Protein AF-A0A914YUN8-F1 (afdb_monomer)

Mean predicted aligned error: 11.17 Å

Structure (mmCIF, N/CA/C/O backbone):
data_AF-A0A914YUN8-F1
#
_entry.id   AF-A0A914YUN8-F1
#
loop_
_atom_site.group_PDB
_atom_site.id
_atom_site.type_symbol
_atom_site.label_atom_id
_atom_site.label_alt_id
_atom_site.label_comp_id
_atom_site.label_asym_id
_atom_site.label_entity_id
_atom_site.label_seq_id
_atom_site.pdbx_PDB_ins_code
_atom_site.Cartn_x
_atom_site.Cartn_y
_atom_site.Cartn_z
_atom_site.occupancy
_atom_site.B_iso_or_equiv
_atom_site.auth_seq_id
_atom_site.auth_comp_id
_atom_site.auth_asym_id
_atom_site.auth_atom_id
_atom_site.pdbx_PDB_model_num
ATOM 1 N N . MET A 1 1 ? 19.771 7.785 -33.201 1.00 45.00 1 MET A N 1
ATOM 2 C CA . MET A 1 1 ? 19.156 7.116 -32.027 1.00 45.00 1 MET A CA 1
ATOM 3 C C . MET A 1 1 ? 18.944 8.019 -30.806 1.00 45.00 1 MET A C 1
ATOM 5 O O . MET A 1 1 ? 17.887 7.909 -30.208 1.00 45.00 1 MET A O 1
ATOM 9 N N . LYS A 1 2 ? 19.849 8.949 -30.448 1.00 33.31 2 LYS A N 1
ATOM 10 C CA . LYS A 1 2 ? 19.676 9.832 -29.265 1.00 33.31 2 LYS A CA 1
ATOM 11 C C . LYS A 1 2 ? 18.465 10.791 -29.325 1.00 33.31 2 LYS A C 1
ATOM 13 O O . LYS A 1 2 ? 17.885 11.089 -28.293 1.00 33.31 2 LYS A O 1
ATOM 18 N N . ILE A 1 3 ? 18.044 11.228 -30.516 1.00 34.47 3 ILE A N 1
ATOM 19 C CA . ILE A 1 3 ? 16.896 12.146 -30.693 1.00 34.47 3 ILE A CA 1
ATOM 20 C C . ILE A 1 3 ? 15.553 11.451 -30.410 1.00 34.47 3 ILE A C 1
ATOM 22 O O . ILE A 1 3 ? 14.675 12.046 -29.796 1.00 34.47 3 ILE A O 1
ATOM 26 N N . ILE A 1 4 ? 15.420 10.170 -30.770 1.00 39.44 4 ILE A N 1
ATOM 27 C CA . ILE A 1 4 ? 14.215 9.372 -30.481 1.00 39.44 4 ILE A CA 1
ATOM 28 C C . ILE A 1 4 ? 14.058 9.181 -28.966 1.00 39.44 4 ILE A C 1
ATOM 30 O O . ILE A 1 4 ? 12.951 9.272 -28.458 1.00 39.44 4 ILE A O 1
ATOM 34 N N . PHE A 1 5 ? 15.165 9.017 -28.234 1.00 40.00 5 PHE A N 1
ATOM 35 C CA . PHE A 1 5 ? 15.170 8.915 -26.773 1.00 40.00 5 PHE A CA 1
ATOM 36 C C . PHE A 1 5 ? 14.712 10.209 -26.085 1.00 40.00 5 PHE A C 1
ATOM 38 O O . PHE A 1 5 ? 13.891 10.156 -25.179 1.00 40.00 5 PHE A O 1
ATOM 45 N N . TYR A 1 6 ? 15.164 11.379 -26.551 1.00 36.09 6 TYR A N 1
ATOM 46 C CA . TYR A 1 6 ? 14.676 12.659 -26.026 1.00 36.09 6 TYR A CA 1
ATOM 47 C C . TYR A 1 6 ? 13.194 12.872 -26.317 1.00 36.09 6 TYR A C 1
ATOM 49 O O . TYR A 1 6 ? 12.473 13.313 -25.433 1.00 36.09 6 TYR A O 1
ATOM 57 N N . ILE A 1 7 ? 12.725 12.506 -27.512 1.00 40.69 7 ILE A N 1
ATOM 58 C CA . ILE A 1 7 ? 11.304 12.580 -27.867 1.00 40.69 7 ILE A CA 1
ATOM 59 C C . ILE A 1 7 ? 10.483 11.606 -27.009 1.00 40.69 7 ILE A C 1
ATOM 61 O O . ILE A 1 7 ? 9.424 11.987 -26.527 1.00 40.69 7 ILE A O 1
ATOM 65 N N . TYR A 1 8 ? 10.992 10.400 -26.736 1.00 44.28 8 TYR A N 1
ATOM 66 C CA . TYR A 1 8 ? 10.335 9.390 -25.901 1.00 44.28 8 TYR A CA 1
ATOM 67 C C . TYR A 1 8 ? 10.302 9.782 -24.419 1.00 44.28 8 TYR A C 1
ATOM 69 O O . TYR A 1 8 ? 9.256 9.702 -23.789 1.00 44.28 8 TYR A O 1
ATOM 77 N N . CYS A 1 9 ? 11.406 10.285 -23.860 1.00 39.69 9 CYS A N 1
ATOM 78 C CA . CYS A 1 9 ? 11.435 10.834 -22.504 1.00 39.69 9 CYS A CA 1
ATOM 79 C C . CYS A 1 9 ? 10.549 12.076 -22.384 1.00 39.69 9 CYS A C 1
ATOM 81 O O . CYS A 1 9 ? 9.843 12.210 -21.394 1.00 39.69 9 CYS A O 1
ATOM 83 N N . PHE A 1 10 ? 10.532 12.957 -23.387 1.00 39.31 10 PHE A N 1
ATOM 84 C CA . PHE A 1 10 ? 9.660 14.130 -23.396 1.00 39.31 10 PHE A CA 1
ATOM 85 C C . PHE A 1 10 ? 8.184 13.729 -23.516 1.00 39.31 10 PHE A C 1
ATOM 87 O O . PHE A 1 10 ? 7.362 14.282 -22.799 1.00 39.31 10 PHE A O 1
ATOM 94 N N . LEU A 1 11 ? 7.847 12.714 -24.319 1.00 39.69 11 LEU A N 1
ATOM 95 C CA . LEU A 1 11 ? 6.507 12.114 -24.381 1.00 39.69 11 LEU A CA 1
ATOM 96 C C . LEU A 1 11 ? 6.121 11.437 -23.065 1.00 39.69 11 LEU A C 1
ATOM 98 O O . LEU A 1 11 ? 5.014 11.649 -22.603 1.00 39.69 11 LEU A O 1
ATOM 102 N N . MET A 1 12 ? 7.020 10.699 -22.413 1.00 40.53 12 MET A N 1
ATOM 103 C CA . MET A 1 12 ? 6.764 10.083 -21.104 1.00 40.53 12 MET A CA 1
ATOM 104 C C . MET A 1 12 ? 6.626 11.126 -19.990 1.00 40.53 12 MET A C 1
ATOM 106 O O . MET A 1 12 ? 5.829 10.935 -19.080 1.00 40.53 12 MET A O 1
ATOM 110 N N . ILE A 1 13 ? 7.347 12.249 -20.076 1.00 40.44 13 ILE A N 1
ATOM 111 C CA . ILE A 1 13 ? 7.199 13.402 -19.177 1.00 40.44 13 ILE A CA 1
ATOM 112 C C . ILE A 1 13 ? 5.870 14.118 -19.434 1.00 40.44 13 ILE A C 1
ATOM 114 O O . ILE A 1 13 ? 5.181 14.452 -18.480 1.00 40.44 13 ILE A O 1
ATOM 118 N N . GLN A 1 14 ? 5.479 14.314 -20.695 1.00 37.59 14 GLN A N 1
ATOM 119 C CA . GLN A 1 14 ? 4.193 14.910 -21.075 1.00 37.59 14 GLN A CA 1
ATOM 120 C C . GLN A 1 14 ? 3.023 14.001 -20.678 1.00 37.59 14 GLN A C 1
ATOM 122 O O . GLN A 1 14 ? 2.046 14.483 -20.121 1.00 37.59 14 GLN A O 1
ATOM 127 N N . ILE A 1 15 ? 3.148 12.685 -20.875 1.00 39.69 15 ILE A N 1
ATOM 128 C CA . ILE A 1 15 ? 2.172 11.681 -20.446 1.00 39.69 15 ILE A CA 1
ATOM 129 C C . ILE A 1 15 ? 2.107 11.670 -18.927 1.00 39.69 15 ILE A C 1
ATOM 131 O O . ILE A 1 15 ? 1.034 11.867 -18.400 1.00 39.69 15 ILE A O 1
ATOM 135 N N . ALA A 1 16 ? 3.209 11.550 -18.192 1.00 37.75 16 ALA A N 1
ATOM 136 C CA . ALA A 1 16 ? 3.164 11.521 -16.730 1.00 37.75 16 ALA A CA 1
ATOM 137 C C . ALA A 1 16 ? 2.837 12.887 -16.078 1.00 37.75 16 ALA A C 1
ATOM 139 O O . ALA A 1 16 ? 2.463 12.918 -14.908 1.00 37.75 16 ALA A O 1
ATOM 140 N N . ALA A 1 17 ? 2.929 14.004 -16.813 1.00 35.12 17 ALA A N 1
ATOM 141 C CA . ALA A 1 17 ? 2.441 15.324 -16.396 1.00 35.12 17 ALA A CA 1
ATOM 142 C C . ALA A 1 17 ? 0.959 15.564 -16.757 1.00 35.12 17 ALA A C 1
ATOM 144 O O . ALA A 1 17 ? 0.283 16.297 -16.042 1.00 35.12 17 ALA A O 1
ATOM 145 N N . ALA A 1 18 ? 0.440 14.931 -17.817 1.00 33.59 18 ALA A N 1
ATOM 146 C CA . ALA A 1 18 ? -0.970 14.986 -18.232 1.00 33.59 18 ALA A CA 1
ATOM 147 C C . ALA A 1 18 ? -1.832 13.832 -17.671 1.00 33.59 18 ALA A C 1
ATOM 149 O O . ALA A 1 18 ? -3.056 13.920 -17.639 1.00 33.59 18 ALA A O 1
ATOM 150 N N . ALA A 1 19 ? -1.201 12.753 -17.214 1.00 34.81 19 ALA A N 1
ATOM 151 C CA . ALA A 1 19 ? -1.815 11.545 -16.676 1.00 34.81 19 ALA A CA 1
ATOM 152 C C . ALA A 1 19 ? -2.239 11.569 -15.197 1.00 34.81 19 ALA A C 1
ATOM 154 O O . ALA A 1 19 ? -3.102 10.7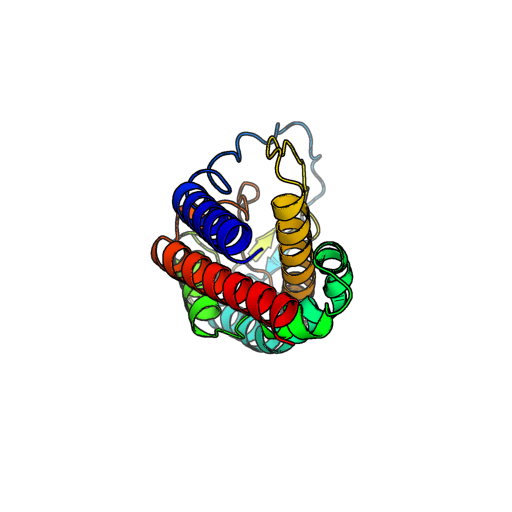60 -14.859 1.00 34.81 19 ALA A O 1
ATOM 155 N N . PRO A 1 20 ? -1.697 12.398 -14.278 1.00 39.81 20 PRO A N 1
ATOM 156 C CA . PRO A 1 20 ? -2.002 12.225 -12.859 1.00 39.81 20 PRO A CA 1
ATOM 157 C C . PRO A 1 20 ? -3.431 12.661 -12.519 1.00 39.81 20 PRO A C 1
ATOM 159 O O . PRO A 1 20 ? -3.914 12.395 -11.423 1.00 39.81 20 PRO A O 1
ATOM 162 N N . THR A 1 21 ? -4.110 13.329 -13.444 1.00 38.12 21 THR A N 1
ATOM 163 C CA . THR A 1 21 ? -5.545 13.596 -13.413 1.00 38.12 21 THR A CA 1
ATOM 164 C C . THR A 1 21 ? -6.298 12.450 -14.092 1.00 38.12 21 THR A C 1
ATOM 166 O O . THR A 1 21 ? -6.991 11.708 -13.409 1.00 38.12 21 THR A O 1
ATOM 169 N N . LYS A 1 22 ? -6.037 12.149 -15.371 1.00 34.84 22 LYS A N 1
ATOM 170 C CA . LYS A 1 22 ? -6.858 11.180 -16.125 1.00 34.84 22 LYS A CA 1
ATOM 171 C C . LYS A 1 22 ? -6.687 9.689 -15.806 1.00 34.84 22 LYS A C 1
ATOM 173 O O . LYS A 1 22 ? -7.655 8.956 -15.954 1.00 34.84 22 LYS A O 1
ATOM 178 N N . ILE A 1 23 ? -5.525 9.225 -15.331 1.00 39.09 23 ILE A N 1
ATOM 179 C CA . ILE A 1 23 ? -5.353 7.811 -14.914 1.00 39.09 23 ILE A CA 1
ATOM 180 C C . ILE A 1 23 ? -6.175 7.493 -13.645 1.00 39.09 23 ILE A C 1
ATOM 182 O O . ILE A 1 23 ? -6.468 6.331 -13.374 1.00 39.09 23 ILE A O 1
ATOM 186 N N . PHE A 1 24 ? -6.583 8.519 -12.889 1.00 38.28 24 PHE A N 1
ATOM 187 C CA . PHE A 1 24 ? -7.381 8.386 -11.664 1.00 38.28 24 PHE A CA 1
ATOM 188 C C . PHE A 1 24 ? -8.774 9.048 -11.744 1.00 38.28 24 PHE A C 1
ATOM 190 O O . PHE A 1 24 ? -9.542 8.943 -10.789 1.00 38.28 24 PHE A O 1
ATOM 197 N N . GLU A 1 25 ? -9.109 9.738 -12.843 1.00 34.41 25 GLU A N 1
ATOM 198 C CA . GLU A 1 25 ? -10.379 10.476 -13.002 1.00 34.41 25 GLU A CA 1
ATOM 199 C C . GLU A 1 25 ? -11.516 9.645 -13.613 1.00 34.41 25 GLU A C 1
ATOM 201 O O . GLU A 1 25 ? -12.671 9.971 -13.367 1.00 34.41 25 GLU A O 1
ATOM 206 N N . ASN A 1 26 ? -11.231 8.546 -14.318 1.00 36.38 26 ASN A N 1
ATOM 207 C CA . ASN A 1 26 ? -12.265 7.691 -14.917 1.00 36.38 26 ASN A CA 1
ATOM 208 C C . ASN A 1 26 ? -12.537 6.441 -14.064 1.00 36.38 26 ASN A C 1
ATOM 210 O O . ASN A 1 26 ? -12.271 5.319 -14.479 1.00 36.38 26 ASN A O 1
ATOM 214 N N . TYR A 1 27 ? -13.053 6.653 -12.854 1.00 39.97 27 TYR A N 1
ATOM 215 C CA . TYR A 1 27 ? -13.703 5.606 -12.055 1.00 39.97 27 TYR A CA 1
ATOM 216 C C . TYR A 1 27 ? -15.156 6.032 -11.796 1.00 39.97 27 TYR A C 1
ATOM 218 O O . TYR A 1 27 ? -15.499 6.554 -10.725 1.00 39.97 27 TYR A O 1
ATOM 226 N N . GLU A 1 28 ? -16.007 5.868 -12.810 1.00 32.88 28 GLU A N 1
ATOM 227 C CA . GLU A 1 28 ? -17.456 6.027 -12.685 1.00 32.88 28 GLU A CA 1
ATOM 228 C C . GLU A 1 28 ? -18.138 4.655 -12.625 1.00 32.88 28 GLU A C 1
ATOM 230 O O . GLU A 1 28 ? -18.003 3.849 -13.531 1.00 32.88 28 GLU A O 1
ATOM 235 N N . GLY A 1 29 ? -18.898 4.440 -11.545 1.00 33.34 29 GLY A N 1
ATOM 236 C CA . GLY A 1 29 ? -20.052 3.538 -11.503 1.00 33.34 29 GLY A CA 1
ATOM 237 C C . GLY A 1 29 ? -19.778 2.037 -11.391 1.00 33.34 29 GLY A C 1
ATOM 238 O O . GLY A 1 29 ? -19.619 1.361 -12.393 1.00 33.34 29 GLY A O 1
ATOM 239 N N . LEU A 1 30 ? -19.901 1.491 -10.177 1.00 34.53 30 LEU A N 1
ATOM 240 C CA . LEU A 1 30 ? -20.349 0.104 -10.003 1.00 34.53 30 LEU A CA 1
ATOM 241 C C . LEU A 1 30 ? -21.879 0.105 -9.895 1.00 34.53 30 LEU A C 1
ATOM 243 O O . LEU A 1 30 ? -22.434 0.786 -9.026 1.00 34.53 30 LEU A O 1
ATOM 247 N N . ASP A 1 31 ? -22.543 -0.650 -10.773 1.00 35.88 31 ASP A N 1
ATOM 248 C CA . ASP A 1 31 ? -23.973 -0.945 -10.684 1.00 35.88 31 ASP A CA 1
ATOM 249 C C . ASP A 1 31 ? -24.224 -1.863 -9.480 1.00 35.88 31 ASP A C 1
ATOM 251 O O . ASP A 1 31 ? -23.709 -2.977 -9.369 1.00 35.88 31 ASP A O 1
ATOM 255 N N . GLN A 1 32 ? -25.002 -1.344 -8.536 1.00 47.78 32 GLN A N 1
ATOM 256 C CA . GLN A 1 32 ? -25.407 -2.033 -7.326 1.00 47.78 32 GLN A CA 1
ATOM 257 C C . GLN A 1 32 ? -26.718 -2.761 -7.572 1.00 47.78 32 GLN A C 1
ATOM 259 O O . GLN A 1 32 ? -27.792 -2.238 -7.275 1.00 47.78 32 GLN A O 1
ATOM 264 N N . THR A 1 33 ? -26.653 -4.013 -8.012 1.00 38.09 33 THR A N 1
ATOM 265 C CA . THR A 1 33 ? -27.811 -4.894 -7.875 1.00 38.09 33 THR A CA 1
ATOM 266 C C . THR A 1 33 ? -27.431 -6.284 -7.371 1.00 38.09 33 THR A C 1
ATOM 268 O O . THR A 1 33 ? -26.868 -7.112 -8.074 1.00 38.09 33 THR A O 1
ATOM 271 N N . ASN A 1 34 ? -27.874 -6.538 -6.133 1.00 45.31 34 ASN A N 1
ATOM 272 C CA . ASN A 1 34 ? -28.041 -7.833 -5.467 1.00 45.31 34 ASN A CA 1
ATOM 273 C C . ASN A 1 34 ? -26.802 -8.471 -4.822 1.00 45.31 34 ASN A C 1
ATOM 275 O O . ASN A 1 34 ? -26.256 -9.449 -5.324 1.00 45.31 34 ASN A O 1
ATOM 279 N N . LEU A 1 35 ? -26.492 -8.044 -3.592 1.00 43.88 35 LEU A N 1
ATOM 280 C CA . LEU A 1 35 ? -25.918 -8.949 -2.594 1.00 43.88 35 LEU A CA 1
ATOM 281 C C . LEU A 1 35 ? -26.935 -9.189 -1.475 1.00 43.88 35 LEU A C 1
ATOM 283 O O . LEU A 1 35 ? -27.423 -8.282 -0.803 1.00 43.88 35 LEU A O 1
ATOM 287 N N . ILE A 1 36 ? -27.322 -10.455 -1.395 1.00 41.88 36 ILE A N 1
ATOM 288 C CA . ILE A 1 36 ? -28.374 -11.032 -0.569 1.00 41.88 36 ILE A CA 1
ATOM 289 C C . ILE A 1 36 ? -27.961 -10.964 0.909 1.00 41.88 36 ILE A C 1
ATOM 291 O O . ILE A 1 36 ? -26.797 -11.160 1.242 1.00 41.88 36 ILE A O 1
ATOM 295 N N . ASN A 1 37 ? -28.945 -10.715 1.780 1.00 45.78 37 ASN A N 1
ATOM 296 C CA . ASN A 1 37 ? -28.885 -10.767 3.246 1.00 45.78 37 ASN A CA 1
ATOM 297 C C . ASN A 1 37 ? -28.319 -12.108 3.778 1.00 45.78 37 ASN A C 1
ATOM 299 O O . ASN A 1 37 ? -29.067 -12.961 4.260 1.00 45.78 37 ASN A O 1
ATOM 303 N N . GLU A 1 38 ? -27.003 -12.303 3.753 1.00 52.81 38 GLU A N 1
ATOM 304 C CA . GLU A 1 38 ? -26.341 -13.186 4.711 1.00 52.81 38 GLU A CA 1
ATOM 305 C C . GLU A 1 38 ? -26.131 -12.409 6.010 1.00 52.81 38 GLU A C 1
ATOM 307 O O . GLU A 1 38 ? -25.752 -11.239 6.002 1.00 52.81 38 GLU A O 1
ATOM 312 N N . LYS A 1 39 ? -26.427 -13.035 7.155 1.00 53.72 39 LYS A N 1
ATOM 313 C CA . LYS A 1 39 ? -26.206 -12.428 8.473 1.00 53.72 39 LYS A CA 1
ATOM 314 C C . LYS A 1 39 ? -24.725 -12.078 8.602 1.00 53.72 39 LYS A C 1
ATOM 316 O O . LYS A 1 39 ? -23.910 -12.962 8.862 1.00 53.72 39 LYS A O 1
ATOM 321 N N . SER A 1 40 ? -24.394 -10.803 8.428 1.00 69.69 40 SER A N 1
ATOM 322 C CA . SER A 1 40 ? -23.025 -10.318 8.501 1.00 69.69 40 SER A CA 1
ATOM 323 C C . SER A 1 40 ? -22.447 -10.651 9.875 1.00 69.69 40 SER A C 1
ATOM 325 O O . SER A 1 40 ? -22.956 -10.244 10.924 1.00 69.69 40 SER A O 1
ATOM 327 N N . GLN A 1 41 ? -21.391 -11.464 9.886 1.00 86.81 41 GLN A N 1
ATOM 328 C CA . GLN A 1 41 ? -20.655 -11.741 11.113 1.00 86.81 41 GLN A CA 1
ATOM 329 C C . GLN A 1 41 ? -20.116 -10.411 11.643 1.00 86.81 41 GLN A C 1
ATOM 331 O O . GLN A 1 41 ? -19.467 -9.676 10.906 1.00 86.81 41 GLN A O 1
ATOM 336 N N . LYS A 1 42 ? -20.388 -10.079 12.907 1.00 91.94 42 LYS A N 1
ATOM 337 C CA . LYS A 1 42 ? -19.817 -8.883 13.538 1.00 91.94 42 LYS A CA 1
ATOM 338 C C . LYS A 1 42 ? -18.410 -9.196 14.042 1.00 91.94 42 LYS A C 1
ATOM 340 O O . LYS A 1 42 ? -18.184 -10.247 14.638 1.00 91.94 42 LYS A O 1
ATOM 345 N N . ILE A 1 43 ? -17.478 -8.271 13.842 1.00 94.06 43 ILE A N 1
ATOM 346 C CA . ILE A 1 43 ? -16.115 -8.333 14.377 1.00 94.06 43 ILE A CA 1
ATOM 347 C C . ILE A 1 43 ? -15.821 -7.067 15.178 1.00 94.06 43 ILE A C 1
ATOM 349 O O . ILE A 1 43 ? -16.384 -6.004 14.914 1.00 94.06 43 ILE A O 1
ATOM 353 N N . ARG A 1 44 ? -14.949 -7.175 16.182 1.00 95.31 44 ARG A N 1
ATOM 354 C CA . ARG A 1 44 ? -14.467 -6.016 16.933 1.00 95.31 44 ARG A CA 1
ATOM 355 C C . ARG A 1 44 ? -13.796 -5.031 15.979 1.00 95.31 44 ARG A C 1
ATOM 357 O O . ARG A 1 44 ? -12.998 -5.423 15.132 1.00 95.31 44 ARG A O 1
ATOM 364 N N . GLN A 1 45 ? -14.068 -3.749 16.140 1.00 94.06 45 GLN A N 1
ATOM 365 C CA . GLN A 1 45 ? -13.349 -2.726 15.404 1.00 94.06 45 GLN A CA 1
ATOM 366 C C . GLN A 1 45 ? -11.935 -2.546 15.974 1.00 94.06 45 GLN A C 1
ATOM 368 O O . GLN A 1 45 ? -11.751 -2.487 17.193 1.00 94.06 45 GLN A O 1
ATOM 373 N N . CYS A 1 46 ? -10.930 -2.446 15.108 1.00 93.19 46 CYS A N 1
ATOM 374 C CA . CYS A 1 46 ? -9.570 -2.149 15.533 1.00 93.19 46 CYS A CA 1
ATOM 375 C C . CYS A 1 46 ? -9.496 -0.733 16.120 1.00 93.19 46 CYS A C 1
ATOM 377 O O . CYS A 1 46 ? -10.088 0.220 15.598 1.00 93.19 46 CYS A O 1
ATOM 379 N N . THR A 1 47 ? -8.716 -0.581 17.187 1.00 93.88 47 THR A N 1
ATOM 380 C CA . THR A 1 47 ? -8.256 0.735 17.634 1.00 93.88 47 THR A CA 1
ATOM 381 C C . THR A 1 47 ? -7.309 1.334 16.598 1.00 93.88 47 THR A C 1
ATOM 383 O O . THR A 1 47 ? -6.684 0.617 15.813 1.00 93.88 47 THR A O 1
ATOM 386 N N . CYS A 1 48 ? -7.154 2.656 16.598 1.00 90.25 48 CYS A N 1
ATOM 387 C CA . CYS A 1 48 ? -6.227 3.297 15.665 1.00 90.25 48 CYS A CA 1
ATOM 388 C C . CYS A 1 48 ? -4.766 2.876 15.886 1.00 90.25 48 CYS A C 1
ATOM 390 O O . CYS A 1 48 ? -4.015 2.804 14.918 1.00 90.25 48 CYS A O 1
ATOM 392 N N . SER A 1 49 ? -4.393 2.524 17.122 1.00 92.31 49 SER A N 1
ATOM 393 C CA . SER A 1 49 ? -3.074 1.964 17.446 1.00 92.31 49 SER A CA 1
ATOM 394 C C . SER A 1 49 ? -2.875 0.579 16.820 1.00 92.31 49 SER A C 1
ATOM 396 O O . SER A 1 49 ? -1.866 0.332 16.166 1.00 92.31 49 SER A O 1
ATOM 398 N N . GLU A 1 50 ? -3.869 -0.310 16.934 1.00 93.94 50 GLU A N 1
ATOM 399 C CA . GLU A 1 50 ? -3.820 -1.635 16.295 1.00 93.94 50 GLU A CA 1
ATOM 400 C C . GLU A 1 50 ? -3.789 -1.530 14.767 1.00 93.94 50 GLU A C 1
ATOM 402 O O . GLU A 1 50 ? -3.083 -2.295 14.108 1.00 93.94 50 GLU A O 1
ATOM 407 N N . ALA A 1 51 ? -4.528 -0.568 14.204 1.00 90.94 51 ALA A N 1
ATOM 408 C CA . ALA A 1 51 ? -4.502 -0.292 12.776 1.00 90.94 51 ALA A CA 1
ATOM 409 C C . ALA A 1 51 ? -3.102 0.136 12.307 1.00 90.94 51 ALA A C 1
ATOM 411 O O . ALA A 1 51 ? -2.590 -0.421 11.334 1.00 90.94 51 ALA A O 1
ATOM 412 N N . ASP A 1 52 ? -2.464 1.067 13.022 1.00 88.88 52 ASP A N 1
ATOM 413 C CA . ASP A 1 52 ? -1.107 1.539 12.719 1.00 88.88 52 ASP A CA 1
ATOM 414 C C . ASP A 1 52 ? -0.055 0.446 12.850 1.00 88.88 52 ASP A C 1
ATOM 416 O O . ASP A 1 52 ? 0.859 0.362 12.023 1.00 88.88 52 ASP A O 1
ATOM 420 N N . GLU A 1 53 ? -0.183 -0.390 13.877 1.00 92.50 53 GLU A N 1
ATOM 421 C CA . GLU A 1 53 ? 0.705 -1.521 14.113 1.00 92.50 53 GLU A CA 1
ATOM 422 C C . GLU A 1 53 ? 0.637 -2.503 12.942 1.00 92.50 53 GLU A C 1
ATOM 424 O O . GLU A 1 53 ? 1.674 -2.848 12.379 1.00 92.50 53 GLU A O 1
ATOM 429 N N . CYS A 1 54 ? -0.568 -2.872 12.496 1.00 90.62 54 CYS A N 1
ATOM 430 C CA . CYS A 1 54 ? -0.731 -3.800 11.380 1.00 90.62 54 CYS A CA 1
ATOM 431 C C . CYS A 1 54 ? -0.195 -3.260 10.056 1.00 90.62 54 CYS A C 1
ATOM 433 O O . CYS A 1 54 ? 0.446 -3.998 9.305 1.00 90.62 54 CYS A O 1
ATOM 435 N N . VAL A 1 55 ? -0.395 -1.971 9.764 1.00 88.12 55 VAL A N 1
ATOM 436 C CA . VAL A 1 55 ? 0.203 -1.385 8.558 1.00 88.12 55 VAL A CA 1
ATOM 437 C C . VAL A 1 55 ? 1.724 -1.293 8.694 1.00 88.12 55 VAL A C 1
ATOM 439 O O . VAL A 1 55 ? 2.446 -1.566 7.735 1.00 88.12 55 VAL A O 1
ATOM 442 N N . SER A 1 56 ? 2.237 -0.953 9.877 1.00 88.75 56 SER A N 1
ATOM 443 C CA . SER A 1 56 ? 3.679 -0.855 10.123 1.00 88.75 56 SER A CA 1
ATOM 444 C C . SER A 1 56 ? 4.387 -2.208 10.079 1.00 88.75 56 SER A C 1
ATOM 446 O O . SER A 1 56 ?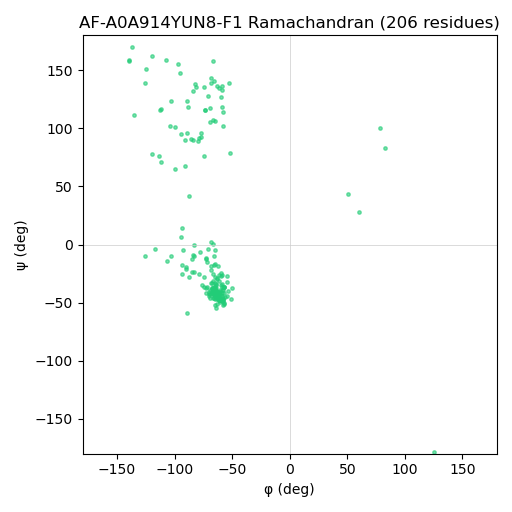 5.516 -2.266 9.601 1.00 88.75 56 SER A O 1
ATOM 448 N N . GLU A 1 57 ? 3.729 -3.287 10.504 1.00 91.00 57 GLU A N 1
ATOM 449 C CA . GLU A 1 57 ? 4.240 -4.656 10.388 1.00 91.00 57 GLU A CA 1
ATOM 450 C C . GLU A 1 57 ? 4.255 -5.134 8.929 1.00 91.00 57 GLU A C 1
ATOM 452 O O . GLU A 1 57 ? 5.218 -5.758 8.480 1.00 91.00 57 GLU A O 1
ATOM 457 N N . ALA A 1 58 ? 3.213 -4.814 8.157 1.00 88.00 58 ALA A N 1
ATOM 458 C CA . ALA A 1 58 ? 3.103 -5.250 6.769 1.00 88.00 58 ALA A CA 1
ATOM 459 C C . ALA A 1 58 ? 4.034 -4.475 5.822 1.00 88.00 58 ALA A C 1
ATOM 461 O O . ALA A 1 58 ? 4.588 -5.054 4.886 1.00 88.00 58 ALA A O 1
ATOM 462 N N . TYR A 1 59 ? 4.236 -3.171 6.047 1.00 85.44 59 TYR A N 1
ATOM 463 C CA . TYR A 1 59 ? 4.924 -2.292 5.094 1.00 85.44 59 TYR A CA 1
ATOM 464 C C . TYR A 1 59 ? 6.362 -2.703 4.722 1.00 85.44 59 TYR A C 1
ATOM 466 O O . TYR A 1 59 ? 6.702 -2.613 3.540 1.00 85.44 59 TYR A O 1
ATOM 474 N N . PRO A 1 60 ? 7.215 -3.206 5.639 1.00 89.06 60 PRO A N 1
ATOM 475 C CA . PRO A 1 60 ? 8.523 -3.761 5.281 1.00 89.06 60 PRO A CA 1
ATOM 476 C C . PRO A 1 60 ? 8.456 -4.866 4.213 1.00 89.06 60 PRO A C 1
ATOM 478 O O . PRO A 1 60 ? 9.394 -5.025 3.431 1.00 89.06 60 PRO A O 1
ATOM 481 N N . SER A 1 61 ? 7.330 -5.582 4.117 1.00 89.88 61 SER A N 1
ATOM 482 C CA . SER A 1 61 ? 7.102 -6.605 3.091 1.00 89.88 61 SER A CA 1
ATOM 483 C C . SER A 1 61 ? 6.746 -6.040 1.713 1.00 89.88 61 SER A C 1
ATOM 485 O O . SER A 1 61 ? 6.683 -6.800 0.751 1.00 89.88 61 SER A O 1
ATOM 487 N N . LEU A 1 62 ? 6.539 -4.727 1.555 1.00 86.81 62 LEU A N 1
ATOM 488 C CA . LEU A 1 62 ? 6.180 -4.127 0.264 1.00 86.81 62 LEU A CA 1
ATOM 489 C C . LEU A 1 62 ? 7.217 -4.437 -0.826 1.00 86.81 62 LEU A C 1
ATOM 491 O O . LEU A 1 62 ? 6.862 -4.670 -1.980 1.00 86.81 62 LEU A O 1
ATOM 495 N N . LYS A 1 63 ? 8.505 -4.483 -0.466 1.00 90.00 63 LYS A N 1
ATOM 496 C CA . LYS A 1 63 ? 9.570 -4.864 -1.402 1.00 90.00 63 LYS A CA 1
ATOM 497 C C . LYS A 1 63 ? 9.412 -6.308 -1.881 1.00 90.00 63 LYS A C 1
ATOM 499 O O . LYS A 1 63 ? 9.590 -6.578 -3.064 1.00 90.00 63 LYS A O 1
ATOM 504 N N . GLU A 1 64 ? 9.075 -7.223 -0.979 1.00 93.06 64 GLU A N 1
ATOM 505 C CA . GLU A 1 64 ? 8.807 -8.625 -1.309 1.00 93.06 64 GLU A CA 1
ATOM 506 C C . GLU A 1 64 ? 7.562 -8.754 -2.196 1.00 93.06 64 GLU A C 1
ATOM 508 O O . GLU A 1 64 ? 7.625 -9.406 -3.233 1.00 93.06 64 GLU A O 1
ATOM 513 N N . CYS A 1 65 ? 6.482 -8.041 -1.864 1.00 89.12 65 CYS A N 1
ATOM 514 C CA . CYS A 1 65 ? 5.273 -7.992 -2.685 1.00 89.12 65 CYS A CA 1
ATOM 515 C C . CYS A 1 65 ? 5.545 -7.462 -4.100 1.00 89.12 65 CYS A C 1
ATOM 517 O O . CYS A 1 65 ? 5.034 -7.986 -5.080 1.00 89.12 65 CYS A O 1
ATOM 519 N N . ARG A 1 66 ? 6.406 -6.453 -4.259 1.00 89.94 66 ARG A N 1
ATOM 520 C CA . ARG A 1 66 ? 6.827 -6.004 -5.596 1.00 89.94 66 ARG A CA 1
ATOM 521 C C . ARG A 1 66 ? 7.627 -7.079 -6.334 1.00 89.94 66 ARG A C 1
ATOM 523 O O . ARG A 1 66 ? 7.451 -7.253 -7.535 1.00 89.94 66 ARG A O 1
ATOM 530 N N . LYS A 1 67 ? 8.491 -7.819 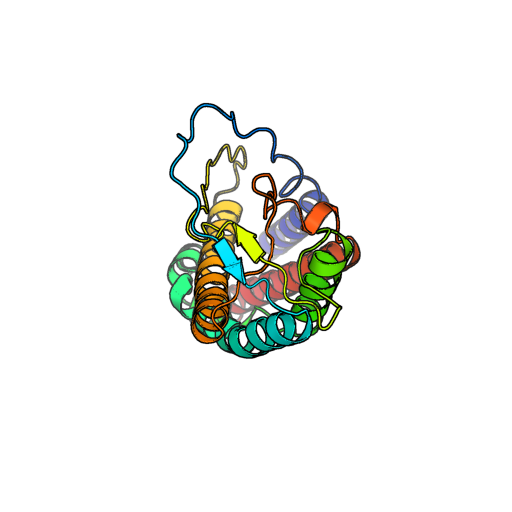-5.632 1.00 94.31 67 LYS A N 1
ATOM 531 C CA . LYS A 1 67 ? 9.275 -8.911 -6.229 1.00 94.31 67 LYS A CA 1
ATOM 532 C C . LYS A 1 67 ? 8.395 -10.058 -6.721 1.00 94.31 67 LYS A C 1
ATOM 534 O O . LYS A 1 67 ? 8.679 -10.582 -7.796 1.00 94.31 67 LYS A O 1
ATOM 539 N N . SER A 1 68 ? 7.349 -10.437 -5.986 1.00 94.69 68 SER A N 1
ATOM 540 C CA . SER A 1 68 ? 6.416 -11.484 -6.434 1.00 94.69 68 SER A CA 1
ATOM 541 C C . SER A 1 68 ? 5.605 -11.058 -7.663 1.00 94.69 68 SER A C 1
ATOM 543 O O . SER A 1 68 ? 5.233 -11.905 -8.466 1.00 94.69 68 SER A O 1
ATOM 545 N N . CYS A 1 69 ? 5.418 -9.753 -7.864 1.00 91.81 69 CYS A N 1
ATOM 546 C CA . CYS A 1 69 ? 4.672 -9.175 -8.984 1.00 91.81 69 CYS A CA 1
ATOM 547 C C . CYS A 1 69 ? 5.537 -8.773 -10.189 1.00 91.81 69 CYS A C 1
ATOM 549 O O . CYS A 1 69 ? 5.044 -8.152 -11.130 1.00 91.81 69 CYS A O 1
ATOM 551 N N . LYS A 1 70 ? 6.835 -9.094 -10.191 1.00 93.56 70 LYS A N 1
ATOM 552 C CA . LYS A 1 70 ? 7.781 -8.631 -11.220 1.00 93.56 70 LYS A CA 1
ATOM 553 C C . LYS A 1 70 ? 7.473 -9.116 -12.643 1.00 93.56 70 LYS A C 1
ATOM 555 O O . LYS A 1 70 ? 7.984 -8.516 -13.583 1.00 93.56 70 LYS A O 1
ATOM 560 N N . SER A 1 71 ? 6.667 -10.169 -12.809 1.00 94.12 71 SER A N 1
ATOM 561 C CA . SER A 1 71 ? 6.257 -10.682 -14.126 1.00 94.12 71 SER A CA 1
ATOM 562 C C . SER A 1 71 ? 5.533 -9.616 -14.952 1.00 94.12 71 SER A C 1
ATOM 564 O O . SER A 1 71 ? 5.751 -9.504 -16.153 1.00 94.12 71 SER A O 1
ATOM 566 N N . TYR A 1 72 ? 4.767 -8.731 -14.306 1.00 90.12 72 TYR A N 1
ATOM 567 C CA . TYR A 1 72 ? 4.128 -7.596 -14.978 1.00 90.12 72 TYR A CA 1
ATOM 568 C C . TYR A 1 72 ? 5.128 -6.579 -15.544 1.00 90.12 72 TYR A C 1
ATOM 570 O O . TYR A 1 72 ? 4.763 -5.784 -16.406 1.00 90.12 72 TYR A O 1
ATOM 578 N N . LEU A 1 73 ? 6.390 -6.613 -15.100 1.00 89.06 73 LEU A N 1
ATOM 579 C CA . LEU A 1 73 ? 7.454 -5.744 -15.595 1.00 89.06 73 LEU A CA 1
ATOM 580 C C . LEU A 1 73 ? 8.261 -6.364 -16.747 1.00 89.06 73 LEU A C 1
ATOM 582 O O . LEU A 1 73 ? 9.116 -5.683 -17.310 1.00 89.06 73 LEU A O 1
ATOM 586 N N . GLU A 1 74 ? 8.002 -7.620 -17.126 1.00 91.88 74 GLU A N 1
ATOM 587 C CA . GLU A 1 74 ? 8.700 -8.293 -18.238 1.00 91.88 74 GLU A CA 1
ATOM 588 C C . GLU A 1 74 ? 8.473 -7.587 -19.577 1.00 91.88 74 GLU A C 1
ATOM 590 O O . GLU A 1 74 ? 9.349 -7.606 -20.440 1.00 91.88 74 GLU A O 1
ATOM 595 N N . TYR A 1 75 ? 7.353 -6.868 -19.711 1.00 89.12 75 TYR A N 1
ATOM 596 C CA . TYR A 1 75 ? 7.069 -5.987 -20.846 1.00 89.12 75 TYR A CA 1
ATOM 597 C C . TYR A 1 75 ? 8.176 -4.946 -21.087 1.00 89.12 75 TYR A C 1
ATOM 599 O O . TYR A 1 75 ? 8.464 -4.577 -22.224 1.00 89.12 75 TYR A O 1
ATOM 607 N N . PHE A 1 76 ? 8.839 -4.488 -20.022 1.00 84.50 76 PHE A N 1
ATOM 608 C CA . PHE A 1 76 ? 9.928 -3.516 -20.099 1.00 84.50 76 PHE A CA 1
ATOM 609 C C . PHE A 1 76 ? 11.282 -4.176 -20.393 1.00 84.50 76 PHE A C 1
ATOM 611 O O . PHE A 1 76 ? 12.258 -3.484 -20.664 1.00 84.50 76 PHE A O 1
ATOM 618 N N . GLY A 1 77 ? 11.372 -5.503 -20.367 1.00 88.62 77 GLY A N 1
ATOM 619 C CA . GLY A 1 77 ? 12.591 -6.250 -20.646 1.00 88.62 77 GLY A CA 1
ATOM 620 C C . GLY A 1 77 ? 12.971 -7.220 -19.532 1.00 88.62 77 GLY A C 1
ATOM 621 O O . GLY A 1 77 ? 12.301 -7.352 -18.511 1.00 88.62 77 GLY A O 1
ATOM 622 N N . ALA A 1 78 ? 14.096 -7.909 -19.726 1.00 89.31 78 ALA A N 1
ATOM 623 C CA . ALA A 1 78 ? 14.503 -9.033 -18.880 1.00 89.31 78 ALA A CA 1
ATOM 624 C C . ALA A 1 78 ? 15.004 -8.637 -17.474 1.00 89.31 78 ALA A C 1
ATOM 626 O O . ALA A 1 78 ? 15.139 -9.495 -16.602 1.00 89.31 78 ALA A O 1
ATOM 627 N N . LYS A 1 79 ? 15.280 -7.350 -17.221 1.00 89.81 79 LYS A N 1
ATOM 628 C CA . LYS A 1 79 ? 15.869 -6.851 -15.963 1.00 89.81 79 LYS A CA 1
ATOM 629 C C . LYS A 1 79 ? 14.818 -6.530 -14.896 1.00 89.81 79 LYS A C 1
ATOM 631 O O . LYS A 1 79 ? 14.903 -5.527 -14.194 1.00 89.81 79 LYS A O 1
ATOM 636 N N . THR A 1 80 ? 13.811 -7.388 -14.753 1.00 88.69 80 THR A N 1
ATOM 637 C CA . THR A 1 80 ? 12.658 -7.127 -13.874 1.00 88.69 80 THR A CA 1
ATOM 638 C C . THR A 1 80 ? 13.038 -6.960 -12.403 1.00 88.69 80 THR A C 1
ATOM 640 O O . THR A 1 80 ? 12.426 -6.159 -11.702 1.00 88.69 80 THR A O 1
ATOM 643 N N . ASN A 1 81 ? 14.090 -7.643 -11.938 1.00 90.50 81 ASN A N 1
ATOM 644 C CA . ASN A 1 81 ? 14.624 -7.441 -10.589 1.00 90.50 81 ASN A CA 1
ATOM 645 C C . ASN A 1 81 ? 15.158 -6.010 -10.396 1.00 90.50 81 ASN A C 1
ATOM 647 O O . ASN A 1 81 ? 14.853 -5.395 -9.379 1.00 90.50 81 ASN A O 1
ATOM 651 N N . ASP A 1 82 ? 15.882 -5.460 -11.374 1.00 88.19 82 ASP A N 1
ATOM 652 C CA . ASP A 1 82 ? 16.409 -4.091 -11.309 1.00 88.19 82 ASP A CA 1
ATOM 653 C C . ASP A 1 82 ? 15.264 -3.072 -11.332 1.00 88.19 82 ASP A C 1
ATOM 655 O O . ASP A 1 82 ? 15.278 -2.087 -10.597 1.00 88.19 82 ASP A O 1
ATOM 659 N N . TYR A 1 83 ? 14.217 -3.344 -12.118 1.00 88.00 83 TYR A N 1
ATOM 660 C CA . TYR A 1 83 ? 13.024 -2.498 -12.170 1.00 88.00 83 TYR A CA 1
ATOM 661 C C . TYR A 1 83 ? 12.271 -2.466 -10.838 1.00 88.00 83 TYR A C 1
ATOM 663 O O . TYR A 1 83 ? 11.723 -1.430 -10.473 1.00 88.00 83 TYR A O 1
ATOM 671 N N . VAL A 1 84 ? 12.260 -3.566 -10.078 1.00 88.69 84 VAL A N 1
ATOM 672 C CA . VAL A 1 84 ? 11.680 -3.586 -8.726 1.00 88.69 84 VAL A CA 1
ATOM 673 C C . VAL A 1 84 ? 12.472 -2.690 -7.769 1.00 88.69 84 VAL A C 1
ATOM 675 O O . VAL A 1 84 ? 11.867 -1.986 -6.959 1.00 88.69 84 VAL A O 1
ATOM 678 N N . GLU A 1 85 ? 13.802 -2.678 -7.877 1.00 89.56 85 GLU A N 1
ATOM 679 C CA . GLU A 1 85 ? 14.678 -1.836 -7.047 1.00 89.56 85 GLU A CA 1
ATOM 680 C C . GLU A 1 85 ? 14.531 -0.336 -7.362 1.00 89.56 85 GLU A C 1
ATOM 682 O O . GLU A 1 85 ? 14.783 0.502 -6.497 1.00 89.56 85 GLU A O 1
ATOM 687 N N . CYS A 1 86 ? 14.040 0.016 -8.555 1.00 86.19 86 CYS A N 1
ATOM 688 C CA . CYS A 1 86 ? 13.728 1.399 -8.922 1.00 86.19 86 CYS A CA 1
ATOM 689 C C . CYS A 1 86 ? 12.582 2.020 -8.110 1.00 86.19 86 CYS A C 1
ATOM 691 O O . CYS A 1 86 ? 12.433 3.245 -8.085 1.00 86.19 86 CYS A O 1
ATOM 693 N N . TRP A 1 87 ? 11.761 1.206 -7.444 1.00 82.56 87 TRP A N 1
ATOM 694 C CA . TRP A 1 87 ? 10.645 1.708 -6.657 1.00 82.56 87 TRP A CA 1
ATOM 695 C C . TRP A 1 87 ? 11.083 2.014 -5.229 1.00 82.56 87 TRP A C 1
ATOM 697 O O . TRP A 1 87 ? 11.440 1.092 -4.489 1.00 82.56 87 TRP A O 1
ATOM 707 N N . PRO A 1 88 ? 10.981 3.274 -4.772 1.00 71.50 88 PRO A N 1
ATOM 708 C CA . PRO A 1 88 ? 11.432 3.619 -3.438 1.00 71.50 88 PRO A CA 1
ATOM 709 C C . PRO A 1 88 ? 10.609 2.865 -2.385 1.00 71.50 88 PRO A C 1
ATOM 711 O O . PRO A 1 88 ? 9.376 2.765 -2.463 1.00 71.50 88 PRO A O 1
ATOM 714 N N . SER A 1 89 ? 11.299 2.341 -1.376 1.00 66.44 89 SER A N 1
ATOM 715 C CA . SER A 1 89 ? 10.703 1.973 -0.092 1.00 66.44 89 SER A CA 1
ATOM 716 C C . SER A 1 89 ? 10.446 3.277 0.657 1.00 66.44 89 SER A C 1
ATOM 718 O O . SER A 1 89 ? 11.263 3.678 1.475 1.00 66.44 89 SER A O 1
ATOM 720 N N . ASN A 1 90 ? 9.410 4.028 0.280 1.00 63.91 90 ASN A N 1
ATOM 721 C CA . ASN A 1 90 ? 9.192 5.368 0.819 1.00 63.91 90 ASN A CA 1
ATOM 722 C C . ASN A 1 90 ? 8.234 5.325 2.024 1.00 63.91 90 ASN A C 1
ATOM 724 O O . ASN A 1 90 ? 7.020 5.390 1.813 1.00 6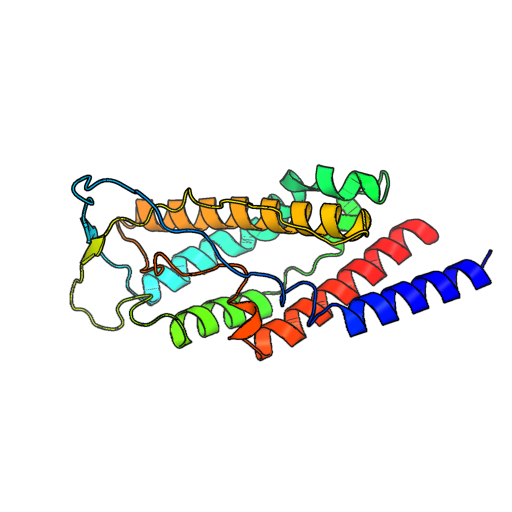3.91 90 ASN A O 1
ATOM 728 N N . PRO A 1 91 ? 8.735 5.265 3.275 1.00 60.19 91 PRO A N 1
ATOM 729 C CA . PRO A 1 91 ? 7.877 5.264 4.458 1.00 60.19 91 PRO A CA 1
ATOM 730 C C . PRO A 1 91 ? 6.984 6.509 4.536 1.00 60.19 91 PRO A C 1
ATOM 732 O O . PRO A 1 91 ? 5.875 6.409 5.044 1.00 60.19 91 PRO A O 1
ATOM 735 N N . ALA A 1 92 ? 7.378 7.646 3.947 1.00 63.75 92 ALA A N 1
ATOM 736 C CA . ALA A 1 92 ? 6.531 8.839 3.933 1.00 63.75 92 ALA A CA 1
ATOM 737 C C . ALA A 1 92 ? 5.227 8.615 3.149 1.00 63.75 92 ALA A C 1
ATOM 739 O O . ALA A 1 92 ? 4.173 9.094 3.551 1.00 63.75 92 ALA A O 1
ATOM 740 N N . GLY A 1 93 ? 5.263 7.825 2.068 1.00 66.62 93 GLY A N 1
ATOM 741 C CA . GLY A 1 93 ? 4.051 7.454 1.331 1.00 66.62 93 GLY A CA 1
ATOM 742 C C . GLY A 1 93 ? 3.095 6.592 2.163 1.00 66.62 93 GLY A C 1
ATOM 743 O O . GLY A 1 93 ? 1.882 6.731 2.035 1.00 66.62 93 GLY A O 1
ATOM 744 N N . LYS A 1 94 ? 3.637 5.742 3.049 1.00 67.81 94 LYS A N 1
ATOM 745 C CA . LYS A 1 94 ? 2.857 4.944 4.008 1.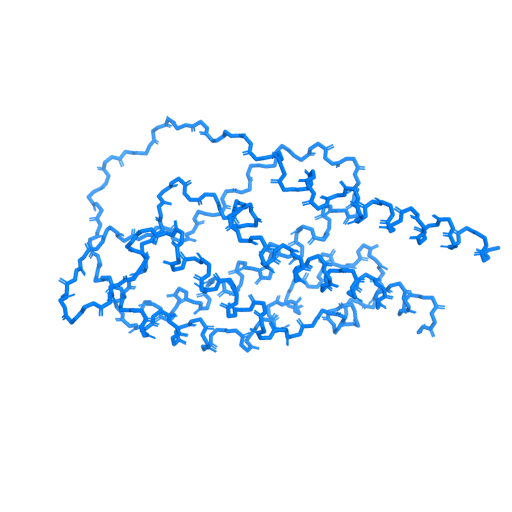00 67.81 94 LYS A CA 1
ATOM 746 C C . LYS A 1 94 ? 2.128 5.850 4.993 1.00 67.81 94 LYS A C 1
ATOM 748 O O . LYS A 1 94 ? 0.915 5.742 5.137 1.00 67.81 94 LYS A O 1
ATOM 753 N N . ASP A 1 95 ? 2.870 6.732 5.656 1.00 72.94 95 ASP A N 1
ATOM 754 C CA . ASP A 1 95 ? 2.331 7.576 6.722 1.00 72.94 95 ASP A CA 1
ATOM 755 C C . ASP A 1 95 ? 1.288 8.554 6.169 1.00 72.94 95 ASP A C 1
ATOM 757 O O . ASP A 1 95 ? 0.238 8.744 6.785 1.00 72.94 95 ASP A O 1
ATOM 761 N N . LEU A 1 96 ? 1.518 9.094 4.966 1.00 71.81 96 LEU A N 1
ATOM 762 C CA . LEU A 1 96 ? 0.543 9.917 4.247 1.00 71.81 96 LEU A CA 1
ATOM 763 C C . LEU A 1 96 ? -0.729 9.137 3.898 1.00 71.81 96 LEU A C 1
ATOM 765 O O . LEU A 1 96 ? -1.826 9.646 4.120 1.00 71.81 96 LEU A O 1
ATOM 769 N N . LEU A 1 97 ? -0.605 7.903 3.397 1.00 69.94 97 LEU A N 1
ATOM 770 C CA . LEU A 1 97 ? -1.762 7.070 3.065 1.00 69.94 97 LEU A CA 1
ATOM 771 C C . LEU A 1 97 ? -2.590 6.743 4.313 1.00 69.94 97 LEU A C 1
ATOM 773 O O . LEU A 1 97 ? -3.792 6.989 4.316 1.00 69.94 97 LEU A O 1
ATOM 777 N N . ILE A 1 98 ? -1.965 6.241 5.384 1.00 71.81 98 ILE A N 1
ATOM 778 C CA . ILE A 1 98 ? -2.674 5.898 6.629 1.00 71.81 98 ILE A CA 1
ATOM 779 C C . ILE A 1 98 ? -3.344 7.138 7.222 1.00 71.81 98 ILE A C 1
ATOM 781 O O . ILE A 1 98 ? -4.522 7.097 7.576 1.00 71.81 98 ILE A O 1
ATOM 785 N N . SER A 1 99 ? -2.606 8.246 7.322 1.00 80.31 99 SER A N 1
ATOM 786 C CA . SER A 1 99 ? -3.133 9.494 7.883 1.00 80.31 99 SER A CA 1
ATOM 787 C C . SER A 1 99 ? -4.313 10.006 7.066 1.00 80.31 99 SER A C 1
ATOM 789 O O . SER A 1 99 ? -5.308 10.460 7.626 1.00 80.31 99 SER A O 1
ATOM 791 N N . CYS A 1 100 ? -4.237 9.882 5.742 1.00 77.69 100 CYS A N 1
ATOM 792 C CA . CYS A 1 100 ? -5.326 10.274 4.874 1.00 77.69 100 CYS A CA 1
ATOM 793 C C . CYS A 1 100 ? -6.551 9.357 5.002 1.00 77.69 100 CYS A C 1
ATOM 795 O O . CYS A 1 100 ? -7.669 9.865 5.083 1.00 77.69 100 CYS A O 1
ATOM 797 N N . LEU A 1 101 ? -6.361 8.034 5.067 1.00 73.62 101 LEU A N 1
ATOM 798 C CA . LEU A 1 101 ? -7.452 7.077 5.282 1.00 73.62 101 LEU A CA 1
ATOM 799 C C . LEU A 1 101 ? -8.176 7.369 6.597 1.00 73.62 101 LEU A C 1
ATOM 801 O O . LEU A 1 101 ? -9.391 7.517 6.606 1.00 73.62 101 LEU A O 1
ATOM 805 N N . LYS A 1 102 ? -7.425 7.566 7.684 1.00 79.06 102 LYS A N 1
ATOM 806 C CA . LYS A 1 102 ? -7.975 7.946 8.993 1.00 79.06 102 LYS A CA 1
ATOM 807 C C . LYS A 1 102 ? -8.752 9.261 8.968 1.00 79.06 102 LYS A C 1
ATOM 809 O O . LYS A 1 102 ? -9.720 9.403 9.703 1.00 79.06 102 LYS A O 1
ATOM 814 N N . LYS A 1 103 ? -8.303 10.234 8.169 1.00 80.56 103 LYS A N 1
ATOM 815 C CA . LYS A 1 103 ? -8.935 11.555 8.067 1.00 80.56 103 LYS A CA 1
ATOM 816 C C . LYS A 1 103 ? -10.223 11.528 7.242 1.00 80.56 103 LYS A C 1
ATOM 818 O O . LYS A 1 103 ? -11.131 12.296 7.535 1.00 80.56 103 LYS A O 1
ATOM 823 N N . ASN A 1 104 ? -10.276 10.698 6.202 1.00 74.50 104 ASN A N 1
ATOM 824 C CA . ASN A 1 104 ? -11.348 10.738 5.203 1.00 74.50 104 ASN A CA 1
ATOM 825 C C . ASN A 1 104 ? -12.345 9.579 5.306 1.00 74.50 104 ASN A C 1
ATOM 827 O O . ASN A 1 104 ? -13.413 9.652 4.704 1.00 74.50 104 ASN A O 1
ATOM 831 N N . ILE A 1 105 ? -12.023 8.520 6.049 1.00 77.19 105 ILE A N 1
ATOM 832 C CA . ILE A 1 105 ? -12.951 7.430 6.346 1.00 77.19 105 ILE A CA 1
ATOM 833 C C . ILE A 1 105 ? -13.427 7.605 7.782 1.00 77.19 105 ILE A C 1
ATOM 835 O O . ILE A 1 105 ? -12.711 7.278 8.734 1.00 77.19 105 ILE A O 1
ATOM 839 N N . ASP A 1 106 ? -14.644 8.128 7.927 1.00 80.06 106 ASP A N 1
ATOM 840 C CA . ASP A 1 106 ? -15.268 8.241 9.239 1.00 80.06 106 ASP A CA 1
ATOM 841 C C . ASP A 1 106 ? -15.393 6.858 9.883 1.00 80.06 106 ASP A C 1
ATOM 843 O O . ASP A 1 106 ? -15.765 5.875 9.239 1.00 80.06 106 ASP A O 1
ATOM 847 N N . GLY A 1 107 ? -15.004 6.779 11.151 1.00 82.19 107 GLY A N 1
ATOM 848 C CA . GLY A 1 107 ? -14.970 5.523 11.879 1.00 82.19 107 GLY A CA 1
ATOM 849 C C . GLY A 1 107 ? -14.040 4.464 11.282 1.00 82.19 107 GLY A C 1
ATOM 850 O O . GLY A 1 107 ? -14.309 3.294 11.501 1.00 82.19 107 GLY A O 1
ATOM 851 N N . PHE A 1 108 ? -12.957 4.800 10.565 1.00 85.06 108 PHE A N 1
ATOM 852 C CA . PHE A 1 108 ? -11.967 3.805 10.102 1.00 85.06 108 PHE A CA 1
ATOM 853 C C . PHE A 1 108 ? -11.476 2.895 11.244 1.00 85.06 108 PHE A C 1
ATOM 855 O O . PHE A 1 108 ? -11.463 1.666 11.145 1.00 85.06 108 PHE A O 1
ATOM 862 N N . CYS A 1 109 ? -11.132 3.515 12.370 1.00 88.94 109 CYS A N 1
ATOM 863 C CA . CYS A 1 109 ? -10.683 2.878 13.601 1.00 88.94 109 CYS A CA 1
ATOM 864 C C . CYS A 1 109 ? -11.301 3.584 14.812 1.00 88.94 109 CYS A C 1
ATOM 866 O O . CYS A 1 109 ? -11.688 4.749 14.725 1.00 88.94 109 CYS A O 1
ATOM 868 N N . THR A 1 110 ? -11.374 2.898 15.955 1.00 91.62 110 THR A N 1
ATOM 869 C CA . THR A 1 110 ? -11.814 3.537 17.204 1.00 91.62 110 THR A CA 1
ATOM 870 C C . THR A 1 110 ? -10.648 4.261 17.885 1.00 91.62 110 THR A C 1
ATOM 872 O O . THR A 1 110 ? -9.547 3.719 18.028 1.00 91.62 110 THR A O 1
ATOM 875 N N . THR A 1 111 ? -10.873 5.511 18.291 1.00 84.94 111 THR A N 1
ATOM 876 C CA . THR A 1 111 ? -9.926 6.329 19.073 1.00 84.94 111 THR A CA 1
ATOM 877 C C . THR A 1 111 ? -10.125 6.172 20.578 1.00 84.94 111 THR A C 1
ATOM 879 O O . THR A 1 111 ? -9.218 6.468 21.354 1.00 84.94 111 THR A O 1
ATOM 882 N N . ASN A 1 112 ? -11.296 5.690 20.991 1.00 72.50 112 ASN A N 1
ATOM 883 C CA . ASN A 1 112 ? -11.677 5.545 22.387 1.00 72.50 112 ASN A CA 1
ATOM 884 C C . ASN A 1 112 ? -11.419 4.115 22.868 1.00 72.50 112 ASN A C 1
ATOM 886 O O . ASN A 1 112 ? -11.477 3.156 22.101 1.00 72.50 112 ASN A O 1
ATOM 890 N N . SER A 1 113 ? -11.225 3.957 24.176 1.00 67.25 113 SER A N 1
ATOM 891 C CA . SER A 1 113 ? -11.159 2.650 24.847 1.00 67.25 113 SER A CA 1
ATOM 892 C C . SER A 1 113 ? -12.479 1.862 24.799 1.00 67.25 113 SER A C 1
ATOM 894 O O . SER A 1 113 ? -12.530 0.720 25.253 1.00 67.25 113 SER A O 1
ATOM 896 N N . SER A 1 114 ? -13.553 2.446 24.257 1.00 78.56 114 SER A N 1
ATOM 897 C CA . SER A 1 114 ? -14.823 1.759 24.043 1.00 78.56 114 SER A CA 1
ATOM 898 C C . SER A 1 114 ? -14.710 0.734 22.917 1.00 78.56 114 SER A C 1
ATOM 900 O O . SER A 1 114 ? -14.309 1.059 21.798 1.00 78.56 114 SER A O 1
ATOM 902 N N . ILE A 1 115 ? -15.128 -0.494 23.211 1.00 86.56 115 ILE A N 1
ATOM 903 C CA . ILE A 1 115 ? -15.205 -1.586 22.242 1.00 86.56 115 ILE A CA 1
ATOM 904 C C . ILE A 1 115 ? -16.400 -1.329 21.317 1.00 86.56 115 ILE A C 1
ATOM 906 O O . ILE A 1 115 ? -17.545 -1.340 21.765 1.00 86.56 115 ILE A O 1
ATOM 910 N N . SER A 1 116 ? -16.134 -1.121 20.031 1.00 92.06 116 SER A N 1
ATOM 911 C CA . SER A 1 116 ? -17.140 -1.081 18.967 1.00 92.06 116 SER A CA 1
ATOM 912 C C . SER A 1 116 ? -17.056 -2.338 18.100 1.00 92.06 116 SER A C 1
ATOM 914 O O . SER A 1 116 ? -16.035 -3.031 18.065 1.00 92.06 116 SER A O 1
ATOM 916 N N . TYR A 1 117 ? -18.150 -2.645 17.405 1.00 92.62 117 TYR A N 1
ATOM 917 C CA . TYR A 1 117 ? -18.246 -3.776 16.488 1.00 92.62 117 TYR A CA 1
ATOM 918 C C . TYR A 1 117 ? -18.700 -3.288 15.119 1.00 92.62 117 TYR A C 1
ATOM 920 O O . TYR A 1 117 ? -19.604 -2.460 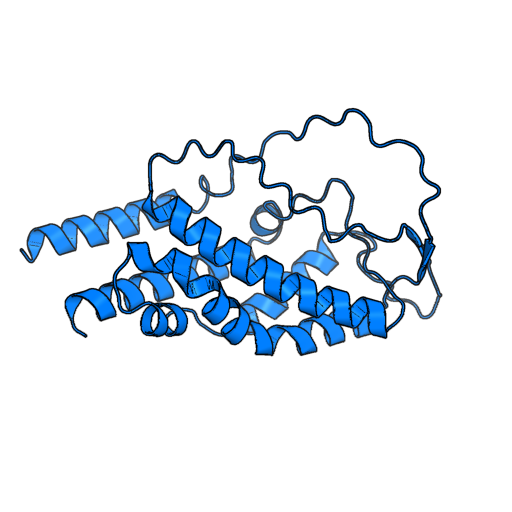15.020 1.00 92.62 117 TYR A O 1
ATOM 928 N N . ILE A 1 118 ? -18.094 -3.839 14.075 1.00 91.06 118 ILE A N 1
ATOM 929 C CA . ILE A 1 118 ? -18.428 -3.574 12.677 1.00 91.06 118 ILE A CA 1
ATOM 930 C C . ILE A 1 118 ? -18.856 -4.873 12.001 1.00 91.06 118 ILE A C 1
ATOM 932 O O . ILE A 1 118 ? -18.591 -5.968 12.504 1.00 91.06 118 ILE A O 1
ATOM 936 N N . ASP A 1 119 ? -19.531 -4.760 10.864 1.00 89.69 119 ASP A N 1
ATOM 937 C CA . ASP A 1 119 ? -19.694 -5.904 9.971 1.00 89.69 119 ASP A CA 1
ATOM 938 C C . ASP A 1 119 ? -18.324 -6.372 9.503 1.00 89.69 119 ASP A C 1
ATOM 940 O O . ASP A 1 119 ? -17.472 -5.546 9.178 1.00 89.69 119 ASP A O 1
ATOM 944 N N . LYS A 1 120 ? -18.095 -7.689 9.525 1.00 85.06 120 LYS A N 1
ATOM 945 C CA . LYS A 1 120 ? -16.841 -8.279 9.076 1.00 85.06 120 LYS A CA 1
ATOM 946 C C . LYS A 1 120 ? -16.625 -7.864 7.619 1.00 85.06 120 LYS A C 1
ATOM 948 O O . LYS A 1 120 ? -17.408 -8.271 6.763 1.00 85.06 120 LYS A O 1
ATOM 953 N N . PRO A 1 121 ? -15.597 -7.054 7.339 1.00 78.25 121 PRO A N 1
ATOM 954 C CA . PRO A 1 121 ? -15.357 -6.580 5.989 1.00 78.25 121 PRO A CA 1
ATOM 955 C C . PRO A 1 121 ? -14.913 -7.737 5.092 1.00 78.25 121 PRO A C 1
ATOM 957 O O . PRO A 1 121 ? -14.091 -8.573 5.477 1.00 78.25 121 PRO A O 1
ATOM 960 N N . GLU A 1 122 ? -15.435 -7.758 3.870 1.00 79.75 122 GLU A N 1
ATOM 961 C CA . GLU A 1 122 ? -14.969 -8.657 2.822 1.00 79.75 122 GLU A CA 1
ATOM 962 C C . GLU A 1 122 ? -13.755 -8.048 2.125 1.00 79.75 122 GLU A C 1
ATOM 964 O O . GLU A 1 122 ? -13.850 -7.334 1.129 1.00 79.75 122 GLU A O 1
ATOM 969 N N . TYR A 1 123 ? -12.566 -8.349 2.639 1.00 70.06 123 TYR A N 1
ATOM 970 C CA . TYR A 1 123 ? -11.325 -7.865 2.037 1.00 70.06 123 TYR A CA 1
ATOM 971 C C . TYR A 1 123 ? -10.987 -8.538 0.693 1.00 70.06 123 TYR A C 1
ATOM 973 O O . TYR A 1 123 ? -10.024 -8.138 0.045 1.00 70.06 123 TYR A O 1
ATOM 981 N N . ASN A 1 124 ? -11.765 -9.520 0.238 1.00 62.72 124 ASN A N 1
ATOM 982 C CA . ASN A 1 124 ? -11.498 -10.250 -1.005 1.00 62.72 124 ASN A CA 1
ATOM 983 C C . ASN A 1 124 ? -12.053 -9.541 -2.248 1.00 62.72 124 ASN A C 1
ATOM 985 O O . ASN A 1 124 ? -11.689 -9.893 -3.366 1.00 62.72 124 ASN A O 1
ATOM 989 N N . GLN A 1 125 ? -12.904 -8.526 -2.068 1.00 55.28 125 GLN A N 1
ATOM 990 C CA . GLN A 1 125 ? -13.433 -7.742 -3.175 1.00 55.28 125 GLN A CA 1
ATOM 991 C C . GLN A 1 125 ? -12.390 -6.717 -3.618 1.00 55.28 125 GLN A C 1
ATOM 993 O O . GLN A 1 125 ? -12.295 -5.595 -3.125 1.00 55.28 125 GLN A O 1
ATOM 998 N N . THR A 1 126 ? -11.541 -7.134 -4.538 1.00 52.34 126 THR A N 1
ATOM 999 C CA . THR A 1 126 ? -10.886 -6.224 -5.470 1.00 52.34 126 THR A CA 1
ATOM 1000 C C . THR A 1 126 ? -11.436 -6.580 -6.840 1.00 52.34 126 THR A C 1
ATOM 1002 O O . THR A 1 126 ? -10.822 -7.328 -7.597 1.00 52.34 126 THR A O 1
ATOM 1005 N N . ALA A 1 127 ? -12.669 -6.145 -7.104 1.00 44.97 127 ALA A N 1
ATOM 1006 C CA . ALA A 1 127 ? -13.232 -6.241 -8.438 1.00 44.97 127 ALA A CA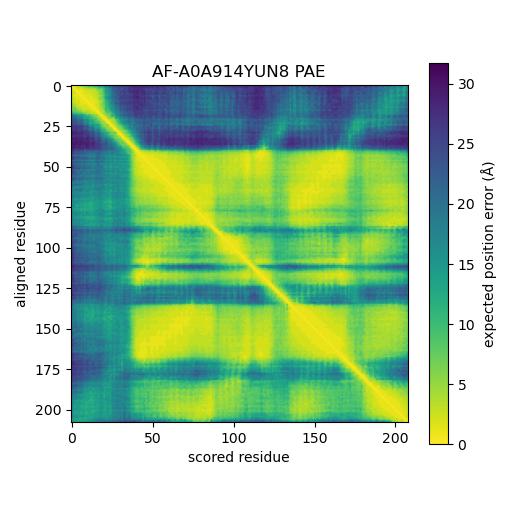 1
ATOM 1007 C C . ALA A 1 127 ? -12.467 -5.248 -9.316 1.00 44.97 127 ALA A C 1
ATOM 1009 O O . ALA A 1 127 ? -12.609 -4.035 -9.180 1.00 44.97 127 ALA A O 1
ATOM 1010 N N . ILE A 1 128 ? -11.585 -5.779 -10.160 1.00 48.69 128 ILE A N 1
ATOM 1011 C CA . ILE A 1 128 ? -11.130 -5.061 -11.341 1.00 48.69 128 ILE A CA 1
ATOM 1012 C C . ILE A 1 128 ? -12.261 -5.221 -12.355 1.00 48.69 128 ILE A C 1
ATOM 1014 O O . ILE A 1 128 ? -12.303 -6.212 -13.078 1.00 48.69 128 ILE A O 1
ATOM 1018 N N . GLU A 1 129 ? -13.195 -4.278 -12.385 1.00 50.28 129 GLU A N 1
ATOM 1019 C CA . GLU A 1 129 ? -13.961 -4.039 -13.605 1.00 50.28 129 GLU A CA 1
ATOM 1020 C C . GLU A 1 129 ? -13.176 -2.998 -14.404 1.00 50.28 129 GLU A C 1
ATOM 1022 O O . GLU A 1 129 ? -13.157 -1.805 -14.109 1.00 50.28 129 GLU A O 1
ATOM 1027 N N . GLU A 1 130 ? -12.375 -3.507 -15.339 1.00 52.91 130 GLU A N 1
ATOM 1028 C CA . GLU A 1 130 ? -11.627 -2.709 -16.301 1.00 52.91 130 GLU A CA 1
ATOM 1029 C C . GLU A 1 130 ? -12.575 -2.228 -17.403 1.00 52.91 130 GLU A C 1
ATOM 1031 O O . GLU A 1 130 ? -12.770 -2.913 -18.403 1.00 52.91 130 GLU A O 1
ATOM 1036 N N . GLU A 1 131 ? -13.088 -1.008 -17.278 1.00 50.75 131 GLU A N 1
ATOM 1037 C CA . GLU A 1 131 ? -13.267 -0.148 -18.453 1.00 50.75 131 GLU A CA 1
ATOM 1038 C C . GLU A 1 131 ? -11.997 0.696 -18.615 1.00 50.75 131 GLU A C 1
ATOM 1040 O O . GLU A 1 131 ? -11.961 1.897 -18.359 1.00 50.75 131 GLU A O 1
ATOM 1045 N N . ASP A 1 132 ? -10.882 0.044 -18.958 1.00 52.41 132 ASP A N 1
ATOM 1046 C CA . ASP A 1 132 ? -9.637 0.763 -19.225 1.00 52.41 132 ASP A CA 1
ATOM 1047 C C . ASP A 1 132 ? -9.609 1.226 -20.688 1.00 52.41 132 ASP A C 1
ATOM 1049 O O . ASP A 1 132 ? -9.131 0.526 -21.581 1.00 52.41 132 ASP A O 1
ATOM 1053 N N . GLU A 1 133 ? -10.113 2.437 -20.937 1.00 56.16 133 GLU A N 1
ATOM 1054 C CA . GLU A 1 133 ? -9.978 3.134 -22.227 1.00 56.16 133 GLU A CA 1
ATOM 1055 C C . GLU A 1 133 ? -8.523 3.571 -22.524 1.00 56.16 133 GLU A C 1
ATOM 1057 O O . GLU A 1 133 ? -8.243 4.211 -23.546 1.00 56.16 133 GLU A O 1
ATOM 1062 N N . SER A 1 134 ? -7.555 3.252 -21.652 1.00 58.41 134 SER A N 1
ATOM 1063 C CA . SER A 1 134 ? -6.142 3.510 -21.916 1.00 58.41 134 SER A CA 1
ATOM 1064 C C . SER A 1 134 ? -5.645 2.683 -23.103 1.00 58.41 134 SER A C 1
ATOM 1066 O O . SER A 1 134 ? -5.317 1.498 -22.999 1.00 58.41 134 SER A O 1
ATOM 1068 N N . ASN A 1 135 ? -5.449 3.360 -24.233 1.00 60.94 135 ASN A N 1
ATOM 1069 C CA . ASN A 1 135 ? -4.767 2.810 -25.408 1.00 60.94 135 ASN A CA 1
ATOM 1070 C C . ASN A 1 135 ? -3.265 2.517 -25.179 1.00 60.94 135 ASN A C 1
ATOM 1072 O O . ASN A 1 135 ? -2.576 2.083 -26.103 1.00 60.94 135 ASN A O 1
ATOM 1076 N N . PHE A 1 136 ? -2.717 2.766 -23.983 1.00 78.00 136 PHE A N 1
ATOM 1077 C CA . PHE A 1 136 ? -1.298 2.565 -23.695 1.00 78.00 136 PHE A CA 1
ATOM 1078 C C . PHE A 1 136 ? -1.054 1.240 -22.962 1.00 78.00 136 PHE A C 1
ATOM 1080 O O . PHE A 1 136 ? -1.179 1.164 -21.741 1.00 78.00 136 PHE A O 1
ATOM 1087 N N . GLU A 1 137 ? -0.595 0.221 -23.696 1.00 81.44 137 GLU A N 1
ATOM 1088 C CA . GLU A 1 137 ? -0.189 -1.095 -23.156 1.00 81.44 137 GLU A CA 1
ATOM 1089 C C . GLU A 1 137 ? 0.793 -0.991 -21.978 1.00 81.44 137 GLU A C 1
ATOM 1091 O O . GLU A 1 137 ? 0.686 -1.694 -20.976 1.00 81.44 137 GLU A O 1
ATOM 1096 N N . MET A 1 138 ? 1.708 -0.022 -22.037 1.00 78.25 138 MET A N 1
ATOM 1097 C CA . MET A 1 138 ? 2.632 0.275 -20.945 1.00 78.25 138 MET A CA 1
ATOM 1098 C C . MET A 1 138 ? 1.920 0.597 -19.621 1.00 78.25 138 MET A C 1
ATOM 1100 O O . MET A 1 138 ? 2.360 0.156 -18.558 1.00 78.25 138 MET A O 1
ATOM 1104 N N . ALA A 1 139 ? 0.837 1.376 -19.675 1.00 76.12 139 ALA A N 1
ATOM 1105 C CA . ALA A 1 139 ? 0.089 1.762 -18.487 1.00 76.12 139 ALA A CA 1
ATOM 1106 C C . ALA A 1 139 ? -0.614 0.550 -17.861 1.00 76.12 139 ALA A C 1
ATOM 1108 O O . ALA A 1 139 ? -0.597 0.421 -16.638 1.00 76.12 139 ALA A O 1
ATOM 1109 N N . LYS A 1 140 ? -1.129 -0.376 -18.684 1.00 82.31 140 LYS A N 1
ATOM 1110 C CA . LYS A 1 140 ? -1.753 -1.626 -18.221 1.00 82.31 140 LYS A CA 1
ATOM 1111 C C . LYS A 1 140 ? -0.774 -2.473 -17.410 1.00 82.31 140 LYS A C 1
ATOM 1113 O O . LYS A 1 140 ? -1.077 -2.870 -16.288 1.00 82.31 140 LYS A O 1
ATOM 1118 N N . HIS A 1 141 ? 0.443 -2.668 -17.921 1.00 83.94 141 HIS A N 1
ATOM 1119 C CA . HIS A 1 141 ? 1.485 -3.426 -17.220 1.00 83.94 141 HIS A CA 1
ATOM 1120 C C . HIS A 1 141 ? 1.895 -2.790 -15.882 1.00 83.94 141 HIS A C 1
ATOM 1122 O O . HIS A 1 141 ? 2.030 -3.493 -14.878 1.00 83.94 141 HIS A O 1
ATOM 1128 N N . PHE A 1 142 ? 2.042 -1.462 -15.825 1.00 80.12 142 PHE A N 1
ATOM 1129 C CA . PHE A 1 142 ? 2.322 -0.776 -14.559 1.00 80.12 142 PHE A CA 1
ATOM 1130 C C . PHE A 1 142 ? 1.155 -0.853 -13.573 1.00 80.12 142 PHE A C 1
ATOM 1132 O O . PHE A 1 142 ? 1.375 -1.116 -12.388 1.00 80.12 142 PHE A O 1
ATOM 1139 N N . LYS A 1 143 ? -0.079 -0.660 -14.047 1.00 78.88 143 LYS A N 1
ATOM 1140 C CA . LYS A 1 143 ? -1.293 -0.784 -13.233 1.00 78.88 143 LYS A CA 1
ATOM 1141 C C . LYS A 1 143 ? -1.383 -2.181 -12.620 1.00 78.88 143 LYS A C 1
ATOM 1143 O O . LYS A 1 143 ? -1.514 -2.296 -11.404 1.00 78.88 143 LYS A O 1
ATOM 1148 N N . ALA A 1 144 ? -1.191 -3.223 -13.428 1.00 82.75 144 ALA A N 1
ATOM 1149 C CA . ALA A 1 144 ? -1.190 -4.610 -12.975 1.00 82.75 144 ALA A CA 1
ATOM 1150 C C . ALA A 1 144 ? -0.077 -4.896 -11.949 1.00 82.75 144 ALA A C 1
ATOM 1152 O O . ALA A 1 144 ? -0.337 -5.510 -10.912 1.00 82.75 144 ALA A O 1
ATOM 1153 N N . PHE A 1 145 ? 1.141 -4.384 -12.171 1.00 84.88 145 PHE A N 1
ATOM 1154 C CA . PHE A 1 145 ? 2.245 -4.483 -11.209 1.00 84.88 145 PHE A CA 1
ATOM 1155 C C . PHE A 1 145 ? 1.886 -3.873 -9.844 1.00 84.88 145 PHE A C 1
ATOM 1157 O O . PHE A 1 145 ? 2.066 -4.513 -8.804 1.00 84.88 145 PHE A O 1
ATOM 1164 N N . HIS A 1 146 ? 1.362 -2.644 -9.836 1.00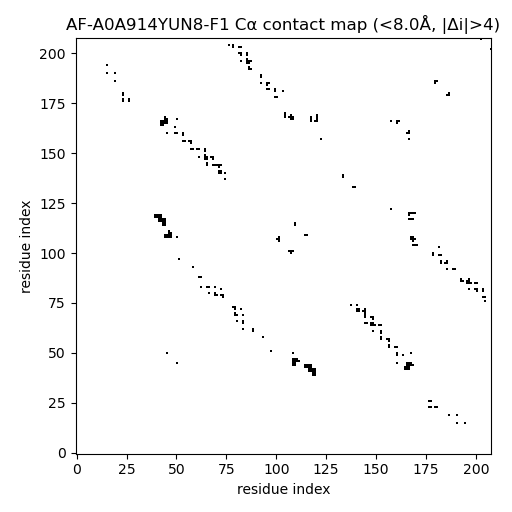 80.62 146 HIS A N 1
ATOM 1165 C CA . HIS A 1 146 ? 0.984 -1.952 -8.604 1.00 80.62 146 HIS A CA 1
ATOM 1166 C C . HIS A 1 146 ? -0.192 -2.607 -7.898 1.00 80.62 146 HIS A C 1
ATOM 1168 O O . HIS A 1 146 ? -0.162 -2.742 -6.675 1.00 80.62 146 HIS A O 1
ATOM 1174 N N . TYR A 1 147 ? -1.194 -3.031 -8.661 1.00 79.81 147 TYR A N 1
ATOM 1175 C CA . TYR A 1 147 ? -2.350 -3.732 -8.137 1.00 79.81 147 TYR A CA 1
ATOM 1176 C C . TYR A 1 147 ? -1.938 -5.039 -7.456 1.00 79.81 147 TYR A C 1
ATOM 1178 O O . TYR A 1 147 ? -2.279 -5.258 -6.297 1.00 79.81 147 TYR A O 1
ATOM 1186 N N . CYS A 1 148 ? -1.121 -5.859 -8.122 1.00 85.50 148 CYS A N 1
ATOM 1187 C CA . CYS A 1 148 ? -0.594 -7.094 -7.550 1.00 85.50 148 CYS A CA 1
ATOM 1188 C C . CYS A 1 148 ? 0.189 -6.830 -6.252 1.00 85.50 148 CYS A C 1
ATOM 1190 O O . CYS A 1 148 ? -0.050 -7.479 -5.230 1.00 85.50 148 CYS A O 1
ATOM 1192 N N . ALA A 1 149 ? 1.088 -5.837 -6.249 1.00 84.50 149 ALA A N 1
ATOM 1193 C CA . ALA A 1 149 ? 1.866 -5.508 -5.056 1.00 84.50 149 ALA A CA 1
ATOM 1194 C C . ALA A 1 149 ? 0.973 -4.983 -3.915 1.00 84.50 149 ALA A C 1
ATOM 1196 O O . ALA A 1 149 ? 1.218 -5.289 -2.746 1.00 84.50 149 ALA A O 1
ATOM 1197 N N . GLY A 1 150 ? -0.066 -4.215 -4.253 1.00 81.94 150 GLY A N 1
ATOM 1198 C CA . GLY A 1 150 ? -1.076 -3.720 -3.322 1.00 81.94 150 GLY A CA 1
ATOM 1199 C C . GLY A 1 150 ? -1.925 -4.839 -2.724 1.00 81.94 150 GLY A C 1
ATOM 1200 O O . GLY A 1 150 ? -2.128 -4.848 -1.513 1.00 81.94 150 GLY A O 1
ATOM 1201 N N . ALA A 1 151 ? -2.351 -5.811 -3.533 1.00 80.19 151 ALA A N 1
ATOM 1202 C CA . ALA A 1 151 ? -3.091 -6.988 -3.084 1.00 80.19 151 ALA A CA 1
ATOM 1203 C C . ALA A 1 151 ? -2.265 -7.830 -2.098 1.00 80.19 151 ALA A C 1
ATOM 1205 O O . ALA A 1 151 ? -2.725 -8.107 -0.995 1.00 80.19 151 ALA A O 1
ATOM 1206 N N . CYS A 1 152 ? -1.001 -8.120 -2.423 1.00 87.31 152 CYS A N 1
ATOM 1207 C CA . CYS A 1 152 ? -0.089 -8.809 -1.503 1.00 87.31 152 CYS A CA 1
ATOM 1208 C C . CYS A 1 152 ? 0.102 -8.046 -0.178 1.00 87.31 152 CYS A C 1
ATOM 1210 O O . CYS A 1 152 ? 0.101 -8.638 0.903 1.00 87.31 152 CYS A O 1
ATOM 1212 N N . LEU A 1 153 ? 0.249 -6.716 -0.226 1.00 84.94 153 LEU A N 1
ATOM 1213 C CA . LEU A 1 153 ? 0.372 -5.917 0.995 1.00 84.94 153 LEU A CA 1
ATOM 1214 C C . LEU A 1 153 ? -0.932 -5.934 1.811 1.00 84.94 153 LEU A C 1
ATOM 1216 O O . LEU A 1 153 ? -0.884 -6.043 3.037 1.00 84.94 153 LEU A O 1
ATOM 1220 N N . LYS A 1 154 ? -2.083 -5.857 1.135 1.00 84.50 154 LYS A N 1
ATOM 1221 C CA . LYS A 1 154 ? -3.417 -5.947 1.737 1.00 84.50 154 LYS A CA 1
ATOM 1222 C C . LYS A 1 154 ? -3.589 -7.265 2.485 1.00 84.50 154 LYS A C 1
ATOM 1224 O O . LYS A 1 154 ? -3.984 -7.226 3.643 1.00 84.50 154 LYS A O 1
ATOM 1229 N N . GLU A 1 155 ? -3.232 -8.397 1.883 1.00 87.31 155 GLU A N 1
ATOM 1230 C CA . GLU A 1 155 ? -3.283 -9.713 2.537 1.00 87.31 155 GLU A CA 1
ATOM 1231 C C . GLU A 1 155 ? -2.495 -9.731 3.851 1.00 87.31 155 GLU A C 1
ATOM 1233 O O . GLU A 1 155 ? -2.994 -10.199 4.873 1.00 87.31 155 GLU A O 1
ATOM 1238 N N . LYS A 1 156 ? -1.289 -9.151 3.867 1.00 89.88 156 LYS A N 1
ATOM 1239 C CA . LYS A 1 156 ? -0.461 -9.072 5.081 1.00 89.88 156 LYS A CA 1
ATOM 1240 C C . LYS A 1 156 ? -1.090 -8.189 6.167 1.00 89.88 156 LYS A C 1
ATOM 1242 O O . LYS A 1 156 ? -1.037 -8.539 7.346 1.00 89.88 156 LYS A O 1
ATOM 1247 N N . ILE A 1 157 ? -1.711 -7.069 5.789 1.00 88.44 157 ILE A N 1
ATOM 1248 C CA . ILE A 1 157 ? -2.442 -6.194 6.723 1.00 88.44 157 ILE A CA 1
ATOM 1249 C C . ILE A 1 157 ? -3.661 -6.927 7.300 1.00 88.44 157 ILE A C 1
ATOM 1251 O O . ILE A 1 157 ? -3.865 -6.926 8.514 1.00 88.44 157 ILE A O 1
ATOM 1255 N N . VAL A 1 158 ? -4.442 -7.588 6.444 1.00 88.38 158 VAL A N 1
ATOM 1256 C CA . VAL A 1 158 ? -5.632 -8.355 6.836 1.00 88.38 158 VAL A CA 1
ATOM 1257 C C . VAL A 1 158 ? -5.259 -9.499 7.772 1.00 88.38 158 VAL A C 1
ATOM 1259 O O . VAL A 1 158 ? -5.878 -9.639 8.822 1.00 88.38 158 VAL A O 1
ATOM 1262 N N . ALA A 1 159 ? -4.192 -10.242 7.472 1.00 92.94 159 ALA A N 1
ATOM 1263 C CA . ALA A 1 159 ? -3.687 -11.290 8.355 1.00 92.94 159 ALA A CA 1
ATOM 1264 C C . ALA A 1 159 ? -3.335 -10.743 9.751 1.00 92.94 159 ALA A C 1
ATOM 1266 O O . ALA A 1 159 ? -3.587 -11.394 10.766 1.00 92.94 159 ALA A O 1
ATOM 1267 N N . CYS A 1 160 ? -2.794 -9.523 9.839 1.00 94.94 160 CYS A N 1
ATOM 1268 C CA . CYS A 1 160 ? -2.566 -8.883 11.131 1.00 94.94 160 CYS A CA 1
ATOM 1269 C C . CYS A 1 160 ? -3.874 -8.558 11.870 1.00 94.94 160 CYS A C 1
ATOM 1271 O O . CYS A 1 160 ? -3.978 -8.848 13.066 1.00 94.94 160 CYS A O 1
ATOM 1273 N N . TYR A 1 161 ? -4.881 -8.019 11.177 1.00 93.69 161 TYR A N 1
ATOM 1274 C CA . TYR A 1 161 ? -6.206 -7.760 11.752 1.00 93.69 161 TYR A CA 1
ATOM 1275 C C . TYR A 1 161 ? -6.873 -9.034 12.275 1.00 93.69 161 TYR A C 1
ATOM 1277 O O . TYR A 1 161 ? -7.369 -9.054 13.404 1.00 93.69 161 TYR A O 1
ATOM 1285 N N . GLU A 1 162 ? -6.801 -10.124 11.514 1.00 93.75 162 GLU A N 1
ATOM 1286 C CA . GLU A 1 162 ? -7.324 -11.430 11.915 1.00 93.75 162 GLU A CA 1
ATOM 1287 C C . GLU A 1 162 ? -6.631 -11.963 13.173 1.00 93.75 162 GLU A C 1
ATOM 1289 O O . GLU A 1 162 ? -7.310 -12.353 14.125 1.00 93.75 162 GLU A O 1
ATOM 1294 N N . ARG A 1 163 ? -5.292 -11.893 13.247 1.00 96.94 163 ARG A N 1
ATOM 1295 C CA . ARG A 1 163 ? -4.543 -12.275 14.462 1.00 96.94 163 ARG A CA 1
ATOM 1296 C C . ARG A 1 163 ? -4.944 -11.444 15.680 1.00 96.94 163 ARG A C 1
ATOM 1298 O O . ARG A 1 163 ? -4.982 -11.971 16.788 1.00 96.94 163 ARG A O 1
ATOM 1305 N N . LYS A 1 164 ? -5.264 -10.160 15.490 1.00 95.81 164 LYS A N 1
ATOM 1306 C CA . LYS A 1 164 ? -5.762 -9.267 16.554 1.00 95.81 164 LYS A CA 1
ATOM 1307 C C . LYS A 1 164 ? -7.268 -9.399 16.801 1.00 95.81 164 LYS A C 1
ATOM 1309 O O . LYS A 1 164 ? -7.805 -8.720 17.680 1.00 95.81 164 LYS A O 1
ATOM 1314 N N . SER A 1 165 ? -7.953 -10.273 16.058 1.00 95.56 165 SER A N 1
ATOM 1315 C CA . SER A 1 165 ? -9.404 -10.463 16.122 1.00 95.56 165 SER A CA 1
ATOM 1316 C C . SER A 1 165 ? -10.163 -9.137 16.000 1.00 95.56 165 SER A C 1
ATOM 1318 O O . SER A 1 165 ? -11.081 -8.859 16.775 1.00 95.56 165 SER A O 1
ATOM 1320 N N . CYS A 1 166 ? -9.736 -8.285 15.065 1.00 94.62 166 CYS A N 1
ATOM 1321 C CA . CYS A 1 166 ? -10.385 -7.014 14.775 1.00 94.62 166 CYS A CA 1
ATOM 1322 C C . CYS A 1 166 ? -10.495 -6.749 13.270 1.00 94.62 166 CYS A C 1
ATOM 1324 O O . CYS A 1 166 ? -9.928 -7.478 12.464 1.00 94.62 166 CYS A O 1
ATOM 1326 N N . GLY A 1 167 ? -11.246 -5.721 12.885 1.00 92.50 167 GLY A N 1
ATOM 1327 C CA . GLY A 1 167 ? -11.277 -5.190 11.524 1.00 92.50 167 GLY A CA 1
ATOM 1328 C C . GLY A 1 167 ? -11.339 -3.666 11.521 1.00 92.50 167 GLY A C 1
ATOM 1329 O O . GLY A 1 167 ? -11.747 -3.051 12.506 1.00 92.50 167 GLY A O 1
ATOM 1330 N N . VAL A 1 168 ? -10.935 -3.049 10.417 1.00 90.00 168 VAL A N 1
ATOM 1331 C CA . VAL A 1 168 ? -11.145 -1.614 10.186 1.00 90.00 168 VAL A CA 1
ATOM 1332 C C . VAL A 1 168 ? -12.408 -1.416 9.365 1.00 90.00 168 VAL A C 1
ATOM 1334 O O . VAL A 1 168 ? -12.755 -2.262 8.537 1.00 90.00 168 VAL A O 1
ATOM 1337 N N . LEU A 1 169 ? -13.113 -0.313 9.601 1.00 85.31 169 LEU A N 1
ATOM 1338 C CA . LEU A 1 169 ? -14.274 0.016 8.788 1.00 85.31 169 LEU A CA 1
ATOM 1339 C C . LEU A 1 169 ? -13.777 0.501 7.429 1.00 85.31 169 LEU A C 1
ATOM 1341 O O . LEU A 1 169 ? -13.111 1.531 7.329 1.00 85.31 169 LEU A O 1
ATOM 1345 N N . ILE A 1 170 ? -14.111 -0.248 6.387 1.00 76.38 170 ILE A N 1
ATOM 1346 C CA . ILE A 1 170 ? -13.962 0.190 5.005 1.00 76.38 170 ILE A CA 1
ATOM 1347 C C . ILE A 1 170 ? -15.388 0.339 4.477 1.00 76.38 170 ILE A C 1
ATOM 1349 O O . ILE A 1 170 ? -16.119 -0.654 4.466 1.00 76.38 170 ILE A O 1
ATOM 1353 N N . PRO A 1 171 ? -15.831 1.553 4.108 1.00 67.94 171 PRO A N 1
ATOM 1354 C CA . PRO A 1 171 ? -17.154 1.738 3.529 1.00 67.94 171 PRO A CA 1
ATOM 1355 C C . PRO A 1 171 ? -17.335 0.794 2.334 1.00 67.94 171 PRO A C 1
ATOM 1357 O O . PRO A 1 171 ? -16.422 0.645 1.531 1.00 67.94 171 PRO A O 1
ATOM 1360 N N . GLN A 1 172 ? -18.504 0.170 2.184 1.00 58.94 172 GLN A N 1
ATOM 1361 C CA . GLN A 1 172 ? -18.763 -0.734 1.048 1.00 58.94 172 GLN A CA 1
ATOM 1362 C C . GLN A 1 172 ? -18.634 -0.021 -0.310 1.00 58.94 172 GLN A C 1
ATOM 1364 O O . GLN A 1 172 ? -18.254 -0.631 -1.299 1.00 58.94 172 GLN A O 1
ATOM 1369 N N . ASN A 1 173 ? -18.866 1.295 -0.330 1.00 56.44 173 ASN A N 1
ATOM 1370 C CA . ASN A 1 173 ? -18.694 2.158 -1.502 1.00 56.44 173 ASN A CA 1
ATOM 1371 C C . ASN A 1 173 ? -17.302 2.814 -1.552 1.00 56.44 173 ASN A C 1
ATOM 1373 O O . ASN A 1 173 ? -17.107 3.808 -2.254 1.00 56.44 173 ASN A O 1
ATOM 1377 N N . TYR A 1 174 ? -16.352 2.334 -0.743 1.00 57.09 174 TYR A N 1
ATOM 1378 C CA . TYR A 1 174 ? -14.997 2.859 -0.723 1.00 57.09 174 TYR A CA 1
ATOM 1379 C C . TYR A 1 174 ? -14.235 2.339 -1.933 1.00 57.09 174 TYR A C 1
ATOM 1381 O O . TYR A 1 174 ? -13.626 1.270 -1.917 1.00 57.09 174 TYR A O 1
ATOM 1389 N N . ASP A 1 175 ? -14.274 3.128 -2.994 1.00 57.16 175 ASP A N 1
ATOM 1390 C CA . ASP A 1 175 ? -13.424 2.927 -4.150 1.00 57.16 175 ASP A CA 1
ATOM 1391 C C . ASP A 1 175 ? -11.964 3.182 -3.744 1.00 57.16 175 ASP A C 1
ATOM 1393 O O . ASP A 1 175 ? -11.562 4.324 -3.513 1.00 57.16 175 ASP A O 1
ATOM 1397 N N . ILE A 1 176 ? -11.172 2.109 -3.640 1.00 50.41 176 ILE A N 1
ATOM 1398 C CA . ILE A 1 176 ? -9.737 2.140 -3.305 1.00 50.41 176 ILE A CA 1
ATOM 1399 C C . ILE A 1 176 ? -8.915 2.835 -4.417 1.00 50.41 176 ILE A C 1
ATOM 1401 O O . ILE A 1 176 ? -7.753 3.174 -4.194 1.00 50.41 176 ILE A O 1
ATOM 1405 N N . GLY A 1 177 ? -9.504 3.122 -5.584 1.00 47.28 177 GLY A N 1
ATOM 1406 C CA . GLY A 1 177 ? -8.952 4.005 -6.616 1.00 47.28 177 GLY A CA 1
ATOM 1407 C C . GLY A 1 177 ? -9.125 5.503 -6.318 1.00 47.28 177 GLY A C 1
ATOM 1408 O O . GLY A 1 177 ? -8.290 6.311 -6.726 1.00 47.28 177 GLY A O 1
ATOM 1409 N N . LYS A 1 178 ? -10.131 5.891 -5.518 1.00 51.03 178 LYS A N 1
ATOM 1410 C CA . LYS A 1 178 ? -10.397 7.285 -5.109 1.00 51.03 178 LYS A CA 1
ATOM 1411 C C . LYS A 1 178 ? -9.610 7.859 -3.916 1.00 51.03 178 LYS A C 1
ATOM 1413 O O . LYS A 1 178 ? -9.680 9.079 -3.760 1.00 51.03 178 LYS A O 1
ATOM 1418 N N . PRO A 1 179 ? -8.821 7.135 -3.089 1.00 47.97 179 PRO A N 1
ATOM 1419 C CA . PRO A 1 179 ? -8.018 7.764 -2.043 1.00 47.97 179 PRO A CA 1
ATOM 1420 C C . PRO A 1 179 ? -7.080 8.817 -2.639 1.00 47.97 179 PRO A C 1
ATOM 1422 O O . PRO A 1 179 ? -6.919 9.885 -2.065 1.00 47.97 179 PRO A O 1
ATOM 1425 N N . ALA A 1 180 ? -6.536 8.584 -3.839 1.00 47.81 180 ALA A N 1
ATOM 1426 C CA . ALA A 1 180 ? -5.701 9.560 -4.540 1.00 47.81 180 ALA A CA 1
ATOM 1427 C C . ALA A 1 180 ? -6.417 10.897 -4.830 1.00 47.81 180 ALA A C 1
ATOM 1429 O O . ALA A 1 180 ? -5.749 11.927 -4.927 1.00 47.81 180 ALA A O 1
ATOM 1430 N N . ASN A 1 181 ? -7.753 10.896 -4.914 1.00 51.97 181 ASN A N 1
ATOM 1431 C CA . ASN A 1 181 ? -8.565 12.094 -5.142 1.00 51.97 181 ASN A CA 1
ATOM 1432 C C . ASN A 1 181 ? -8.871 12.862 -3.844 1.00 51.97 181 ASN A C 1
ATOM 1434 O O . ASN A 1 181 ? -9.091 14.066 -3.899 1.00 51.97 181 ASN A O 1
ATOM 1438 N N . PHE A 1 182 ? -8.829 12.206 -2.678 1.00 59.62 182 PHE A N 1
ATOM 1439 C CA . PHE A 1 182 ? -9.051 12.849 -1.371 1.00 59.62 182 PHE A CA 1
ATOM 1440 C C . PHE A 1 182 ? -7.752 13.095 -0.578 1.00 59.62 182 PHE A C 1
ATOM 1442 O O . PHE A 1 182 ? -7.752 13.802 0.431 1.00 59.62 182 PHE A O 1
ATOM 1449 N N . CYS A 1 183 ? -6.631 12.531 -1.037 1.00 66.88 183 CYS A N 1
ATOM 1450 C CA . CYS A 1 183 ? -5.302 12.658 -0.445 1.00 66.88 183 CYS A CA 1
ATOM 1451 C C . CYS A 1 183 ? -4.369 13.476 -1.357 1.00 66.88 183 CYS A C 1
ATOM 1453 O O . CYS A 1 183 ? -3.445 12.917 -1.953 1.00 66.88 183 CYS A O 1
ATOM 1455 N N . GLU A 1 184 ? -4.573 14.792 -1.478 1.00 70.44 184 GLU A N 1
ATOM 1456 C CA . GLU A 1 184 ? -3.755 15.652 -2.362 1.00 70.44 184 GLU A CA 1
ATOM 1457 C C . GLU A 1 184 ? -2.239 15.523 -2.099 1.00 70.44 184 GLU A C 1
ATOM 1459 O O . GLU A 1 184 ? -1.440 15.405 -3.035 1.00 70.44 184 GLU A O 1
ATOM 1464 N N . ASP A 1 185 ? -1.834 15.425 -0.830 1.00 69.69 185 ASP A N 1
ATOM 1465 C CA . ASP A 1 185 ? -0.428 15.241 -0.436 1.00 69.69 185 ASP A CA 1
ATOM 1466 C C . ASP A 1 185 ? 0.142 13.880 -0.872 1.00 69.69 185 ASP A C 1
ATOM 1468 O O . ASP A 1 185 ? 1.329 13.744 -1.197 1.00 69.69 185 ASP A O 1
ATOM 1472 N N . LEU A 1 186 ? -0.716 12.858 -0.930 1.00 67.44 186 LEU A N 1
ATOM 1473 C CA . LEU A 1 186 ? -0.345 11.540 -1.429 1.00 67.44 186 LEU A CA 1
ATOM 1474 C C . LEU A 1 186 ? -0.177 11.578 -2.948 1.00 67.44 186 LEU A C 1
ATOM 1476 O O . LEU A 1 186 ? 0.754 10.960 -3.459 1.00 67.44 186 LEU A O 1
ATOM 1480 N N . LYS A 1 187 ? -1.014 12.340 -3.664 1.00 67.69 187 LYS A N 1
ATOM 1481 C CA . LYS A 1 187 ? -0.946 12.478 -5.124 1.00 67.69 187 LYS A CA 1
ATOM 1482 C C . LYS A 1 187 ? 0.423 12.987 -5.567 1.00 67.69 187 LYS A C 1
ATOM 1484 O O . LYS A 1 187 ? 1.075 12.340 -6.384 1.00 67.69 187 LYS A O 1
ATOM 1489 N N . SER A 1 188 ? 0.910 14.081 -4.981 1.00 73.31 188 SER A N 1
ATOM 1490 C CA . SER A 1 188 ? 2.230 14.637 -5.326 1.00 73.31 188 SER A CA 1
ATOM 1491 C C . SER A 1 188 ? 3.378 13.655 -5.032 1.00 73.31 188 SER A C 1
ATOM 1493 O O . SER A 1 188 ? 4.281 13.473 -5.854 1.00 73.31 188 SER A O 1
ATOM 1495 N N . THR A 1 189 ? 3.306 12.953 -3.898 1.00 72.88 189 THR A N 1
ATOM 1496 C CA . THR A 1 189 ? 4.311 11.971 -3.468 1.00 72.88 189 THR A CA 1
ATOM 1497 C C . THR A 1 189 ? 4.315 10.724 -4.355 1.00 72.88 189 THR A C 1
ATOM 1499 O O . THR A 1 189 ? 5.381 10.268 -4.779 1.00 72.88 189 THR A O 1
ATOM 1502 N N . VAL A 1 190 ? 3.140 10.170 -4.665 1.00 68.81 190 VAL A N 1
ATOM 1503 C CA . VAL A 1 190 ? 2.975 9.004 -5.547 1.00 68.81 190 VAL A CA 1
ATOM 1504 C C . VAL A 1 190 ? 3.456 9.340 -6.949 1.00 68.81 190 VAL A C 1
ATOM 1506 O O . VAL A 1 190 ? 4.253 8.584 -7.504 1.00 68.81 190 VAL A O 1
ATOM 1509 N N . VAL A 1 191 ? 3.059 10.494 -7.488 1.00 70.50 191 VAL A N 1
ATOM 1510 C CA . VAL A 1 191 ? 3.518 10.973 -8.795 1.00 70.50 191 VAL A CA 1
ATOM 1511 C C . VAL A 1 191 ? 5.041 11.102 -8.804 1.00 70.50 191 VAL A C 1
ATOM 1513 O O . VAL A 1 191 ? 5.696 10.477 -9.635 1.00 70.50 191 VAL A O 1
ATOM 1516 N N . SER A 1 192 ? 5.635 11.804 -7.833 1.00 77.06 192 SER A N 1
ATOM 1517 C CA . SER A 1 192 ? 7.095 11.961 -7.737 1.00 77.06 192 SER A CA 1
ATOM 1518 C C . SER A 1 192 ? 7.838 10.620 -7.674 1.00 77.06 192 SER A C 1
ATOM 1520 O O . SER A 1 192 ? 8.826 10.418 -8.382 1.00 77.06 192 SER A O 1
ATOM 1522 N N . ASN A 1 193 ? 7.362 9.675 -6.859 1.00 73.56 193 ASN A N 1
ATOM 1523 C CA . ASN A 1 193 ? 7.981 8.354 -6.736 1.00 73.56 193 ASN A CA 1
ATOM 1524 C C . ASN A 1 193 ? 7.833 7.522 -8.017 1.00 73.56 193 ASN A C 1
ATOM 1526 O O . ASN A 1 193 ? 8.769 6.824 -8.397 1.00 73.56 193 ASN A O 1
ATOM 1530 N N . THR A 1 194 ? 6.690 7.632 -8.693 1.00 72.88 194 THR A N 1
ATOM 1531 C CA . THR A 1 194 ? 6.427 6.970 -9.977 1.00 72.88 194 THR A CA 1
ATOM 1532 C C . THR A 1 194 ? 7.366 7.498 -11.058 1.00 72.88 194 THR A C 1
ATOM 1534 O O . THR A 1 194 ? 8.023 6.721 -11.744 1.00 72.88 194 THR A O 1
ATOM 1537 N N . PHE A 1 195 ? 7.542 8.819 -11.135 1.00 77.69 195 PHE A N 1
ATOM 1538 C CA . PHE A 1 195 ? 8.522 9.441 -12.026 1.00 77.69 195 PHE A CA 1
ATOM 1539 C C . PHE A 1 195 ? 9.954 8.968 -11.754 1.00 77.69 195 PHE A C 1
ATOM 1541 O O . PHE A 1 195 ? 10.683 8.652 -12.694 1.00 77.69 195 PHE A O 1
ATOM 1548 N N . LYS A 1 196 ? 10.366 8.893 -10.481 1.00 80.50 196 LYS A N 1
ATOM 1549 C CA . LYS A 1 196 ? 11.696 8.382 -10.105 1.00 80.50 196 LYS A CA 1
ATOM 1550 C C . LYS A 1 196 ? 11.882 6.927 -10.529 1.00 80.50 196 LYS A C 1
ATOM 1552 O O . LYS A 1 196 ? 12.937 6.587 -11.061 1.00 80.50 196 LYS A O 1
ATOM 1557 N N . ALA A 1 197 ? 10.857 6.096 -10.343 1.00 80.19 197 ALA A N 1
ATOM 1558 C CA . ALA A 1 197 ? 10.893 4.706 -10.770 1.00 80.19 197 ALA A CA 1
ATOM 1559 C C . ALA A 1 197 ? 11.018 4.591 -12.295 1.00 80.19 197 ALA A C 1
ATOM 1561 O O . ALA A 1 197 ? 11.884 3.865 -12.775 1.00 80.19 197 ALA A O 1
ATOM 1562 N N . TYR A 1 198 ? 10.248 5.369 -13.063 1.00 80.88 198 TYR A N 1
ATOM 1563 C CA . TYR A 1 198 ? 10.357 5.395 -14.526 1.00 80.88 198 TYR A CA 1
ATOM 1564 C C . TYR A 1 198 ? 11.724 5.865 -15.014 1.00 80.88 198 TYR A C 1
ATOM 1566 O O . TYR A 1 198 ? 12.300 5.243 -15.906 1.00 80.88 198 TYR A O 1
ATOM 1574 N N . ALA A 1 199 ? 12.269 6.927 -14.420 1.00 81.56 199 ALA A N 1
ATOM 1575 C CA . ALA A 1 199 ? 13.600 7.413 -14.765 1.00 81.56 199 ALA A CA 1
ATOM 1576 C C . ALA A 1 199 ? 14.673 6.344 -14.501 1.00 81.56 199 ALA A C 1
ATOM 1578 O O . ALA A 1 199 ? 15.559 6.145 -15.331 1.00 81.56 199 ALA A O 1
ATOM 1579 N N . CYS A 1 200 ? 14.565 5.621 -13.384 1.00 85.88 200 CYS A N 1
ATOM 1580 C CA . CYS A 1 200 ? 15.460 4.517 -13.053 1.00 85.88 200 CYS A CA 1
ATOM 1581 C C . CYS A 1 200 ? 15.311 3.333 -14.024 1.00 85.88 200 CYS A C 1
ATOM 1583 O O . CYS A 1 200 ? 16.316 2.861 -14.544 1.00 85.88 200 CYS A O 1
ATOM 1585 N N . ILE A 1 201 ? 14.083 2.905 -14.347 1.00 82.94 201 ILE A N 1
ATOM 1586 C CA . ILE A 1 201 ? 13.833 1.811 -15.304 1.00 82.94 201 ILE A CA 1
ATOM 1587 C C . ILE A 1 201 ? 14.417 2.157 -16.675 1.00 82.94 201 ILE A C 1
ATOM 1589 O O . ILE A 1 201 ? 15.138 1.346 -17.257 1.00 82.94 201 ILE A O 1
ATOM 1593 N N . ALA A 1 202 ? 14.161 3.375 -17.162 1.00 81.81 202 ALA A N 1
ATOM 1594 C CA . ALA A 1 202 ? 14.739 3.856 -18.409 1.00 81.81 202 ALA A CA 1
ATOM 1595 C C . ALA A 1 202 ? 16.273 3.832 -18.333 1.00 81.81 202 ALA A C 1
ATOM 1597 O O . ALA A 1 202 ? 16.928 3.266 -19.202 1.00 81.81 202 ALA A O 1
ATOM 1598 N N . PHE A 1 203 ? 16.871 4.362 -17.266 1.00 83.75 203 PHE A N 1
ATOM 1599 C CA . PHE A 1 203 ? 18.324 4.336 -17.114 1.00 83.75 203 PHE A CA 1
ATOM 1600 C C . PHE A 1 203 ? 18.894 2.903 -17.141 1.00 83.75 203 PHE A C 1
ATOM 1602 O O . PHE A 1 203 ? 19.834 2.640 -17.891 1.00 83.75 203 PHE A O 1
ATOM 1609 N N . SER A 1 204 ? 18.284 1.959 -16.417 1.00 81.50 204 SER A N 1
ATOM 1610 C CA . SER A 1 204 ? 18.700 0.547 -16.381 1.00 81.50 204 SER A CA 1
ATOM 1611 C C . SER A 1 204 ? 18.543 -0.183 -17.721 1.00 81.50 204 SER A C 1
ATOM 1613 O O . SER A 1 204 ? 19.280 -1.134 -17.998 1.00 81.50 204 SER A O 1
ATOM 1615 N N . GLN A 1 205 ? 17.601 0.243 -18.569 1.00 79.06 205 GLN A N 1
ATOM 1616 C CA . GLN A 1 205 ? 17.453 -0.274 -19.933 1.00 79.06 205 GLN A CA 1
ATOM 1617 C C . GLN A 1 205 ? 18.553 0.223 -20.875 1.00 79.06 205 GLN A C 1
ATOM 1619 O O . GLN A 1 205 ? 19.037 -0.547 -21.699 1.00 79.06 205 GLN A O 1
ATOM 1624 N N . PHE A 1 206 ? 18.922 1.504 -20.785 1.00 77.50 206 PHE A N 1
ATOM 1625 C CA . PHE A 1 206 ? 19.807 2.137 -21.770 1.00 77.50 206 PHE A CA 1
ATOM 1626 C C . PHE A 1 206 ? 21.290 2.114 -21.394 1.00 77.50 206 PHE A C 1
ATOM 1628 O O . PHE A 1 206 ? 22.133 2.194 -22.287 1.00 77.50 206 PHE A O 1
ATOM 1635 N N . PHE A 1 207 ? 21.612 2.032 -20.102 1.00 75.44 207 PHE A N 1
ATOM 1636 C CA . PHE A 1 207 ? 22.985 2.174 -19.607 1.00 75.44 207 PHE A CA 1
ATOM 1637 C C . PHE A 1 207 ? 23.472 1.015 -18.735 1.00 75.44 207 PHE A C 1
ATOM 1639 O O . PHE A 1 207 ? 24.658 0.982 -18.410 1.00 75.44 207 PHE A O 1
ATOM 1646 N N . GLY A 1 208 ? 22.584 0.104 -18.335 1.00 60.03 208 GLY A N 1
ATOM 1647 C CA . GLY A 1 208 ? 22.933 -1.055 -17.511 1.00 60.03 208 GLY A CA 1
ATOM 1648 C C . GLY A 1 208 ? 23.152 -2.329 -18.299 1.00 60.03 208 GLY A C 1
ATOM 1649 O O . GLY A 1 208 ? 22.799 -2.381 -19.499 1.00 60.03 208 GLY A O 1
#

Sequence (208 aa):
MKIIFYIYCFLMIQI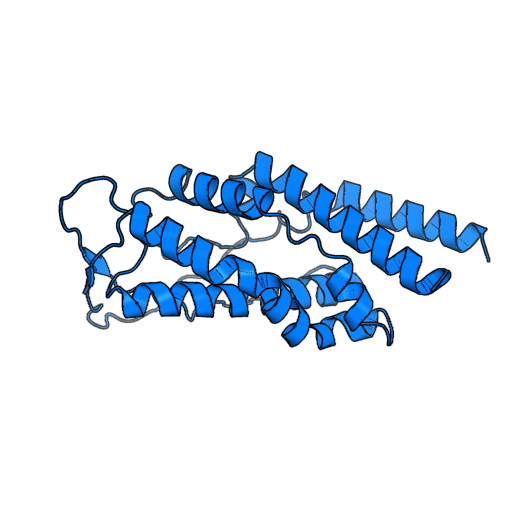AAAAPTKIFENYEGLDQTNLINEKSQKIRQCTCSEADECVSEAYPSLKECRKSCKSYLEYFGAKTNDYVECWPSNPAGKDLLISCLKKNIDGFCTTNSSISYIDKPEYNQTAIEEEDESNFEMAKHFKAFHYCAGACLKEKIVACYERKSCGVLIPQNYDIGKPANFCEDLKSTVVSNTFKAYACIAFSQFFG

Radius of gyration: 19.04 Å; Cα contacts (8 Å, |Δi|>4): 180; chains: 1; bounding box: 52×29×57 Å

pLDDT: mean 71.67, std 19.62, range [32.88, 96.94]

Secondary structure (DSSP, 8-state):
-HHHHHHHHHHHHHHHHHHHHHHHH--------------PPEEEEPBHHHHHHHHHHHGGGHHHHHHHTGGGGGGG-S-HHHHHHTS---HHHHHHHHHHHHHHSTTSSB-SSS--EEE---TT------------HHHHHHHHHHHHHHHHHHHHHHHHHHHTTEE----TT--TTSHHHH-HHHHHHHHHHHHHHHHHHHHHHHT-

Foldseek 3Di:
DVVVVVVVVVVVVVCLVVPLCPVLVPPDDDDDDDDDDDPQDKFKAAALVLLVVLLVVLLVCLLVLLVVLLVLVCVLPDVSVQLSVLFDSDVVLSVLLSVLCPVPPVQQGDNDPDIDIDGDDDLVPPDPPDPPPPPDPNVVSVVSSVVSSVNSSSVSSVVSCVVVRHGTDDPPPNDPSCSCVSRVVSSVVVSVSVVSSVVSSVCVSPPD

Organism: NCBI:txid310955

Solvent-accessible surface area (backbone atoms only — not comparable to full-atom values): 12129 Å² total; per-residue (Å²): 115,71,66,59,50,52,52,47,52,48,48,52,50,50,46,64,69,62,32,77,54,58,81,60,63,76,78,78,81,82,86,88,78,86,83,76,92,65,86,68,54,72,34,38,44,24,37,49,67,57,50,51,49,26,48,61,66,27,53,76,46,44,64,57,25,36,59,76,27,30,72,42,41,46,85,83,36,91,59,26,70,61,46,49,68,30,48,75,90,53,65,66,60,52,55,46,48,53,54,39,47,60,71,72,34,83,67,24,41,41,90,57,95,67,90,49,72,38,67,58,73,73,85,81,74,74,80,80,78,79,80,70,82,68,86,46,69,69,56,53,32,52,50,52,26,52,49,47,19,48,50,50,38,47,52,46,28,49,52,40,29,56,76,67,60,26,40,60,56,69,61,92,83,59,56,84,70,48,52,56,78,77,23,63,74,44,39,59,50,52,50,52,47,50,52,49,20,50,54,40,40,53,46,51,70,77,74,97